Protein AF-A0AAW8JIW3-F1 (afdb_monomer)

Solvent-accessible surface area (backbone atoms only — not comparable to full-atom values): 16234 Å² total; per-residue (Å²): 136,80,79,55,70,70,58,55,56,49,51,54,53,50,51,56,50,50,55,53,50,52,53,51,31,52,52,32,46,52,53,18,50,53,25,45,52,50,27,53,50,31,55,56,46,60,74,47,36,58,64,53,29,28,32,78,70,63,35,50,85,58,58,85,71,71,76,80,44,78,70,63,93,61,93,52,63,89,64,52,69,78,80,43,62,57,57,49,51,50,48,52,51,50,50,50,52,46,42,51,54,49,16,53,55,48,12,54,52,51,48,56,56,46,48,72,39,70,75,42,46,70,63,52,73,44,72,67,53,46,50,54,50,28,53,52,39,24,52,51,43,38,50,52,55,48,50,54,51,45,59,66,47,46,61,54,53,49,54,53,44,62,35,51,49,55,91,87,45,68,70,70,6,51,50,41,50,49,54,69,74,42,94,66,55,71,63,60,48,24,55,49,49,2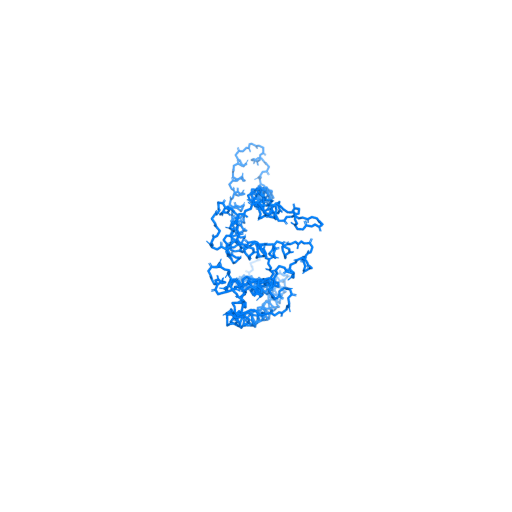3,42,39,24,43,56,36,89,74,57,34,56,79,68,16,47,62,29,48,48,52,47,51,51,39,61,76,72,37,93,62,49,78,70,50,44,69,56,36,48,56,50,21,22,52,29,35,68,68,68,73,43,61,84,41,71,60,24,46,69,39,49,65,56,52,51,51,20,52,50,46,29,54,50,48,52,54,51,37,54,49,51,26,54,52,23,47,54,52,18,52,52,31,44,54,53,26,51,54,46,51,57,50,50,54,56,52,64,74,73,107

Mean predicted aligned error: 13.0 Å

Structure (mmCIF, N/CA/C/O backbone):
data_AF-A0AAW8JIW3-F1
#
_entry.id   AF-A0AAW8JIW3-F1
#
loop_
_atom_site.group_PDB
_atom_site.id
_atom_site.type_symbol
_atom_site.label_atom_id
_atom_site.label_alt_id
_atom_site.label_comp_id
_atom_site.label_asym_id
_atom_site.label_entity_id
_atom_site.label_seq_id
_atom_site.pdbx_PDB_ins_code
_atom_site.Cartn_x
_atom_site.Cartn_y
_atom_site.Cartn_z
_atom_site.occupancy
_atom_site.B_iso_or_equiv
_atom_site.auth_seq_id
_atom_site.auth_comp_id
_atom_site.auth_asym_id
_atom_site.auth_atom_id
_atom_site.pdbx_PDB_model_num
ATOM 1 N N . MET A 1 1 ? -36.891 7.242 63.843 1.00 45.75 1 MET A N 1
ATOM 2 C CA . MET A 1 1 ? -36.404 5.855 63.691 1.00 45.75 1 MET A CA 1
ATOM 3 C C . MET A 1 1 ? -35.009 5.951 63.094 1.00 45.75 1 MET A C 1
ATOM 5 O O . MET A 1 1 ? -34.880 6.201 61.904 1.00 45.75 1 MET A O 1
ATOM 9 N N . SER A 1 2 ? -33.978 5.953 63.939 1.00 49.06 2 SER A N 1
ATOM 10 C CA . SER A 1 2 ? -32.581 6.007 63.504 1.00 49.06 2 SER A CA 1
ATOM 11 C C . SER A 1 2 ? -32.196 4.643 62.943 1.00 49.06 2 SER A C 1
ATOM 13 O O . SER A 1 2 ? -32.340 3.627 63.620 1.00 49.06 2 SER A O 1
ATOM 15 N N . ILE A 1 3 ? -31.748 4.617 61.690 1.00 55.53 3 ILE A N 1
ATOM 16 C CA . ILE A 1 3 ? -31.122 3.433 61.102 1.00 55.53 3 ILE A CA 1
ATOM 17 C C . ILE A 1 3 ? -29.889 3.124 61.971 1.00 55.53 3 ILE A C 1
ATOM 19 O O . ILE A 1 3 ? -29.086 4.036 62.192 1.00 55.53 3 ILE A O 1
ATOM 23 N N . PRO A 1 4 ? -29.745 1.906 62.521 1.00 63.88 4 PRO A N 1
ATOM 24 C CA . PRO A 1 4 ? -28.611 1.568 63.373 1.00 63.88 4 PRO A CA 1
ATOM 25 C C . PRO A 1 4 ? -27.296 1.787 62.609 1.00 63.88 4 PRO A C 1
ATOM 27 O O . PRO A 1 4 ? -27.192 1.419 61.439 1.00 63.88 4 PRO A O 1
ATOM 30 N N . GLU A 1 5 ? -26.283 2.377 63.256 1.00 65.50 5 GLU A N 1
ATOM 31 C CA . GLU A 1 5 ? -24.982 2.710 62.637 1.00 65.50 5 GLU A CA 1
ATOM 32 C C . GLU A 1 5 ? -24.339 1.524 61.896 1.00 65.50 5 GLU A C 1
ATOM 34 O O . GLU A 1 5 ? -23.662 1.705 60.883 1.00 65.50 5 GLU A O 1
ATOM 39 N N . SER A 1 6 ? -24.619 0.296 62.342 1.00 65.12 6 SER A N 1
ATOM 40 C CA . SER A 1 6 ? -24.176 -0.941 61.698 1.00 65.12 6 SER A CA 1
ATOM 41 C C . SER A 1 6 ? -24.746 -1.150 60.287 1.00 65.12 6 SER A C 1
ATOM 43 O O . SER A 1 6 ? -24.026 -1.636 59.415 1.00 65.12 6 SER A O 1
ATOM 45 N N . GLN A 1 7 ? -25.996 -0.752 60.020 1.00 65.75 7 GLN A N 1
ATOM 46 C CA . GLN A 1 7 ? -26.608 -0.833 58.685 1.00 65.75 7 GLN A CA 1
ATOM 47 C C . GLN A 1 7 ? -26.032 0.222 57.731 1.00 65.75 7 GLN A C 1
ATOM 49 O O . GLN A 1 7 ? -25.777 -0.082 56.565 1.00 65.75 7 GLN A O 1
ATOM 54 N N . ASN A 1 8 ? -25.732 1.427 58.227 1.00 67.81 8 ASN A N 1
ATOM 55 C CA . ASN A 1 8 ? -25.085 2.478 57.431 1.00 67.81 8 ASN A CA 1
ATOM 56 C C . ASN A 1 8 ? -23.649 2.102 57.032 1.00 67.81 8 ASN A C 1
ATOM 58 O O . ASN A 1 8 ? -23.262 2.289 55.878 1.00 67.81 8 ASN A O 1
ATOM 62 N N . ALA A 1 9 ? -22.875 1.508 57.947 1.00 71.31 9 ALA A N 1
ATOM 63 C CA . ALA A 1 9 ? -21.531 1.010 57.643 1.00 71.31 9 ALA A CA 1
ATOM 64 C C . ALA A 1 9 ? -21.553 -0.135 56.608 1.00 71.31 9 ALA A C 1
ATOM 66 O O . ALA A 1 9 ? -20.691 -0.205 55.727 1.00 71.31 9 ALA A O 1
ATOM 67 N N . GLN A 1 10 ? -22.562 -1.015 56.665 1.00 73.62 10 GLN A N 1
ATOM 68 C CA . GLN A 1 10 ? -22.752 -2.074 55.671 1.00 73.62 10 GLN A CA 1
ATOM 69 C C . GLN A 1 10 ? -23.098 -1.510 54.288 1.00 73.62 10 GLN A C 1
ATOM 71 O O . GLN A 1 10 ? -22.445 -1.894 53.315 1.00 73.62 10 GLN A O 1
ATOM 76 N N . LEU A 1 11 ? -24.038 -0.566 54.196 1.00 74.12 11 LEU A N 1
ATOM 77 C CA . LEU A 1 11 ? -24.402 0.112 52.945 1.00 74.12 11 LEU A CA 1
ATOM 78 C C . LEU A 1 11 ? -23.195 0.812 52.302 1.00 74.12 11 LEU A C 1
ATOM 80 O O . LEU A 1 11 ? -22.885 0.551 51.139 1.00 74.12 11 LEU A O 1
ATOM 84 N N . GLN A 1 12 ? -22.430 1.589 53.078 1.00 73.25 12 GLN A N 1
ATOM 85 C CA . GLN A 1 12 ? -21.210 2.247 52.591 1.00 73.25 12 GLN A CA 1
ATOM 86 C C . GLN A 1 12 ? -20.163 1.242 52.078 1.00 73.25 12 GLN A C 1
ATOM 88 O O . GLN A 1 12 ? -19.510 1.473 51.056 1.00 73.25 12 GLN A O 1
ATOM 93 N N . SER A 1 13 ? -20.020 0.086 52.738 1.00 78.88 13 SER A N 1
ATOM 94 C CA . SER A 1 13 ? -19.098 -0.970 52.294 1.00 78.88 13 SER A CA 1
ATOM 95 C C . SER A 1 13 ? -19.535 -1.635 50.978 1.00 78.88 13 SER A C 1
ATOM 97 O O . SER A 1 13 ? -18.690 -2.006 50.153 1.00 78.88 13 SER A O 1
ATOM 99 N N . VAL A 1 14 ? -20.847 -1.767 50.751 1.00 78.31 14 VAL A N 1
ATOM 100 C CA . VAL A 1 14 ? -21.420 -2.321 49.516 1.00 78.31 14 VAL A CA 1
ATOM 101 C C . VAL A 1 14 ? -21.245 -1.333 48.363 1.00 78.31 14 VAL A C 1
ATOM 103 O O . VAL A 1 14 ? -20.782 -1.734 47.292 1.00 78.31 14 VAL A O 1
ATOM 106 N N . GLU A 1 15 ? -21.503 -0.044 48.589 1.00 81.44 15 GLU A N 1
ATOM 107 C CA . GLU A 1 15 ? -21.285 1.016 47.599 1.00 81.44 15 GLU A CA 1
ATOM 108 C C . GLU A 1 15 ? -19.814 1.117 47.170 1.00 81.44 15 GLU A C 1
ATOM 110 O O . GLU A 1 15 ? -19.512 1.122 45.973 1.00 81.44 15 GLU A O 1
ATOM 115 N N . GLN A 1 16 ? -18.869 1.105 48.119 1.00 82.62 16 GLN A N 1
ATOM 116 C CA . GLN A 1 16 ? -17.434 1.132 47.802 1.00 82.62 16 GLN A CA 1
ATOM 117 C C . GLN A 1 16 ? -17.006 -0.076 46.952 1.00 82.62 16 GLN A C 1
ATOM 119 O O . GLN A 1 16 ? -16.269 0.063 45.966 1.00 82.62 16 GLN A O 1
ATOM 124 N N . ARG A 1 17 ? -17.505 -1.275 47.280 1.00 81.88 17 ARG A N 1
ATOM 125 C CA . ARG A 1 17 ? -17.254 -2.490 46.488 1.00 81.88 17 ARG A CA 1
ATOM 126 C C . ARG A 1 17 ? -17.863 -2.380 45.090 1.00 81.88 17 ARG A C 1
ATOM 128 O O . ARG A 1 17 ? -17.206 -2.767 44.121 1.00 81.88 17 ARG A O 1
ATOM 135 N N . LEU A 1 18 ? -19.055 -1.803 44.959 1.00 85.81 18 LEU A N 1
ATOM 136 C CA . LEU A 1 18 ? -19.735 -1.583 43.681 1.00 85.81 18 LEU A CA 1
ATOM 137 C C . LEU A 1 18 ? -18.970 -0.605 42.778 1.00 85.81 18 LEU A C 1
ATOM 139 O O . LEU A 1 18 ? -18.760 -0.895 41.597 1.00 85.81 18 LEU A O 1
ATOM 143 N N . VAL A 1 19 ? -18.462 0.499 43.332 1.00 86.44 19 VAL A N 1
ATOM 144 C CA . VAL A 1 19 ? -17.596 1.446 42.607 1.00 86.44 19 VAL A CA 1
ATOM 145 C C . VAL A 1 19 ? -16.328 0.749 42.103 1.00 86.44 19 VAL A C 1
ATOM 147 O O . VAL A 1 19 ? -15.952 0.900 40.935 1.00 86.44 19 VAL A O 1
ATOM 150 N N . SER A 1 20 ? -15.695 -0.081 42.939 1.00 85.88 20 SER A N 1
ATOM 151 C CA . SER A 1 20 ? -14.503 -0.841 42.540 1.00 85.88 20 SER A CA 1
ATOM 152 C C . SER A 1 20 ? -14.790 -1.841 41.405 1.00 85.88 20 SER A C 1
ATOM 154 O O . SER A 1 20 ? -13.991 -1.971 40.472 1.00 85.88 20 SER A O 1
ATOM 156 N N . LEU A 1 21 ? -15.957 -2.499 41.429 1.00 85.19 21 LEU A N 1
ATOM 157 C CA . LEU A 1 21 ? -16.395 -3.439 40.394 1.00 85.19 21 LEU A CA 1
ATOM 158 C C . LEU A 1 21 ? -16.669 -2.731 39.064 1.00 85.19 21 LEU A C 1
ATOM 160 O O . LEU A 1 21 ? -16.199 -3.200 38.026 1.00 85.19 21 LEU A O 1
ATOM 164 N N . LYS A 1 22 ? -17.346 -1.576 39.088 1.00 85.94 22 LYS A N 1
ATOM 165 C CA . LYS A 1 22 ? -17.554 -0.729 37.900 1.00 85.94 22 LYS A CA 1
ATOM 166 C C . LYS A 1 22 ? -16.232 -0.293 37.275 1.00 85.94 22 LYS A C 1
ATOM 168 O O . LYS A 1 22 ? -16.064 -0.386 36.060 1.00 85.94 22 LYS A O 1
ATOM 173 N N . LYS A 1 23 ? -15.262 0.129 38.095 1.00 88.38 23 LYS A N 1
ATOM 174 C CA . LYS A 1 23 ? -13.928 0.519 37.616 1.00 88.38 23 LYS A CA 1
ATOM 175 C C . LYS A 1 23 ? -13.225 -0.643 36.906 1.00 88.38 23 LYS A C 1
ATOM 177 O O . LYS A 1 23 ? -12.714 -0.462 35.803 1.00 88.38 23 LYS A O 1
ATOM 182 N N . ARG A 1 24 ? -13.244 -1.846 37.493 1.00 89.88 24 ARG A N 1
ATOM 183 C CA . ARG A 1 24 ? -12.658 -3.057 36.886 1.00 89.88 24 ARG A CA 1
ATOM 184 C C . ARG A 1 24 ? -13.345 -3.441 35.576 1.00 89.88 24 ARG A C 1
ATOM 186 O O . ARG A 1 24 ? -12.656 -3.710 34.599 1.00 89.88 24 ARG A O 1
ATOM 193 N N . GLN A 1 25 ? -14.678 -3.409 35.535 1.00 91.38 25 GLN A N 1
ATOM 194 C CA . GLN A 1 25 ? -15.447 -3.682 34.318 1.00 91.38 25 GLN A CA 1
ATOM 195 C C . GLN A 1 25 ? -15.092 -2.692 33.198 1.00 91.38 25 GLN A C 1
ATOM 197 O O . GLN A 1 25 ? -14.856 -3.113 32.067 1.00 91.38 25 GLN A O 1
ATOM 202 N N . LYS A 1 26 ? -14.956 -1.399 33.517 1.00 88.06 26 LYS A N 1
ATOM 203 C CA . LYS A 1 26 ? -14.536 -0.375 32.553 1.00 88.06 26 LYS A CA 1
ATOM 204 C C . LYS A 1 26 ? -13.118 -0.623 32.030 1.00 88.06 26 LYS A C 1
ATOM 206 O O . LYS A 1 26 ? -12.915 -0.547 30.824 1.00 88.06 26 LYS A O 1
ATOM 211 N N . HIS A 1 27 ? -12.152 -0.943 32.895 1.00 89.56 27 HIS A N 1
ATOM 212 C CA . HIS A 1 27 ? -10.787 -1.273 32.459 1.00 89.56 27 HIS A CA 1
ATOM 213 C C . HIS A 1 27 ? -10.748 -2.512 31.559 1.00 89.56 27 HIS A C 1
ATOM 215 O O . HIS A 1 27 ? -10.117 -2.473 30.508 1.00 89.56 27 HIS A O 1
ATOM 221 N N . LEU A 1 28 ? -11.465 -3.579 31.924 1.00 89.12 28 LEU A N 1
ATOM 222 C CA . LEU A 1 28 ? -11.581 -4.782 31.094 1.00 89.12 28 LEU A CA 1
ATOM 223 C C . LEU A 1 28 ? -12.186 -4.469 29.724 1.00 89.12 28 LEU A C 1
ATOM 225 O O . LEU A 1 28 ? -11.696 -4.967 28.718 1.00 89.12 28 LEU A O 1
ATOM 229 N N . MET A 1 29 ? -13.209 -3.610 29.679 1.00 89.44 29 MET A N 1
ATOM 230 C CA . MET A 1 29 ? -13.802 -3.168 28.419 1.00 89.44 29 MET A CA 1
ATOM 231 C C . MET A 1 29 ? -12.802 -2.378 27.568 1.00 89.44 29 MET A C 1
ATOM 233 O O . MET A 1 29 ? -12.715 -2.623 26.373 1.00 89.44 29 MET A O 1
ATOM 237 N N . TRP A 1 30 ? -12.010 -1.480 28.166 1.00 90.06 30 TRP A N 1
ATOM 238 C CA . TRP A 1 30 ? -10.945 -0.769 27.449 1.00 90.06 30 TRP A CA 1
ATOM 239 C C . TRP A 1 30 ? -9.917 -1.729 26.849 1.00 90.06 30 TRP A C 1
ATOM 241 O O . TRP A 1 30 ? -9.610 -1.614 25.668 1.00 90.06 30 TRP A O 1
ATOM 251 N N . PHE A 1 31 ? -9.435 -2.704 27.624 1.00 91.81 31 PHE A N 1
ATOM 252 C CA . PHE A 1 31 ? -8.491 -3.702 27.118 1.00 91.81 31 PHE A CA 1
ATOM 253 C C . PHE A 1 31 ? -9.102 -4.584 26.022 1.00 91.81 31 PHE A C 1
ATOM 255 O O . PHE A 1 31 ? -8.432 -4.859 25.029 1.00 91.81 31 PHE A O 1
ATOM 262 N N . ALA A 1 32 ? -10.375 -4.975 26.156 1.00 90.38 32 ALA A N 1
ATOM 263 C CA . ALA A 1 32 ? -11.086 -5.728 25.124 1.00 90.38 32 ALA A CA 1
ATOM 264 C C . ALA A 1 32 ? -11.170 -4.931 23.813 1.00 90.38 32 ALA A C 1
ATOM 266 O O . ALA A 1 32 ? -10.868 -5.468 22.750 1.00 90.38 32 ALA A O 1
ATOM 267 N N . THR A 1 33 ? -11.510 -3.640 23.891 1.00 89.00 33 THR A N 1
ATOM 268 C CA . THR A 1 33 ? -11.567 -2.758 22.720 1.00 89.00 33 THR A CA 1
ATOM 269 C C . THR A 1 33 ? -10.192 -2.574 22.082 1.00 89.00 33 THR A C 1
ATOM 271 O O . THR A 1 33 ? -10.083 -2.675 20.867 1.00 89.00 33 THR A O 1
ATOM 274 N N . THR A 1 34 ? -9.127 -2.367 22.864 1.00 90.31 34 THR A N 1
ATOM 275 C CA . THR A 1 34 ? -7.760 -2.257 22.323 1.00 90.31 34 THR A CA 1
ATOM 276 C C . THR A 1 34 ? -7.326 -3.540 21.615 1.00 90.31 34 THR A C 1
ATOM 278 O O . THR A 1 34 ? -6.766 -3.482 20.523 1.00 90.31 34 THR A O 1
ATOM 281 N N . SER A 1 35 ? -7.626 -4.701 22.202 1.00 89.81 35 SER A N 1
ATOM 282 C CA . SER A 1 35 ? -7.328 -6.007 21.604 1.00 89.81 35 SER A CA 1
ATOM 283 C C . SER A 1 35 ? -8.105 -6.225 20.301 1.00 89.81 35 SER A C 1
ATOM 285 O O . SER A 1 35 ? -7.558 -6.710 19.315 1.00 89.81 35 SER A O 1
ATOM 287 N N . LEU A 1 36 ? -9.369 -5.795 20.253 1.00 91.06 36 LEU A N 1
ATOM 288 C CA . LEU A 1 36 ? -10.172 -5.843 19.034 1.00 91.06 36 LEU A CA 1
ATOM 289 C C . LEU A 1 36 ? -9.619 -4.910 17.945 1.00 91.06 36 LEU A C 1
ATOM 291 O O . LEU A 1 36 ? -9.543 -5.304 16.783 1.00 91.06 36 LEU A O 1
ATOM 295 N N . SER A 1 37 ? -9.180 -3.704 18.313 1.00 89.38 37 SER A N 1
ATOM 296 C CA . SER A 1 37 ? -8.509 -2.784 17.390 1.00 89.38 37 SER A CA 1
ATOM 297 C C . SER A 1 37 ? -7.228 -3.386 16.811 1.00 89.38 37 SER A C 1
ATOM 299 O O . SER A 1 37 ? -6.984 -3.236 15.616 1.00 89.38 37 SER A O 1
ATOM 301 N N . LEU A 1 38 ? -6.440 -4.109 17.618 1.00 89.69 38 LEU A N 1
ATOM 302 C CA . LEU A 1 38 ? -5.264 -4.846 17.139 1.00 89.69 38 LEU A CA 1
ATOM 303 C C . LEU A 1 38 ? -5.649 -5.940 16.138 1.00 89.69 38 LEU A C 1
ATOM 305 O O . LEU A 1 38 ? -5.008 -6.045 15.099 1.00 89.69 38 LEU A O 1
ATOM 309 N N . CYS A 1 39 ? -6.730 -6.687 16.381 1.00 89.81 39 CYS A N 1
ATOM 310 C CA . CYS A 1 39 ? -7.262 -7.655 15.414 1.00 89.81 39 CYS A CA 1
ATOM 311 C C . CYS A 1 39 ? -7.593 -7.014 14.060 1.00 89.81 39 CYS A C 1
ATOM 313 O O . CYS A 1 39 ? -7.193 -7.529 13.016 1.00 89.81 39 CYS A O 1
ATOM 315 N N . ILE A 1 40 ? -8.326 -5.897 14.077 1.00 88.50 40 ILE A N 1
ATOM 316 C CA . ILE A 1 40 ? -8.721 -5.179 12.857 1.00 88.50 40 ILE A CA 1
ATOM 317 C C . ILE A 1 40 ? -7.478 -4.673 12.126 1.00 88.50 40 ILE A C 1
ATOM 319 O O . ILE A 1 40 ? -7.374 -4.823 10.909 1.00 88.50 40 ILE A O 1
ATOM 323 N N . LEU A 1 41 ? -6.516 -4.126 12.872 1.00 89.75 41 LEU A N 1
ATOM 324 C CA . LEU A 1 41 ? -5.254 -3.662 12.317 1.00 89.75 41 LEU A CA 1
ATOM 325 C C . LEU A 1 41 ? -4.470 -4.808 11.666 1.00 89.75 41 LEU A C 1
ATOM 327 O O . L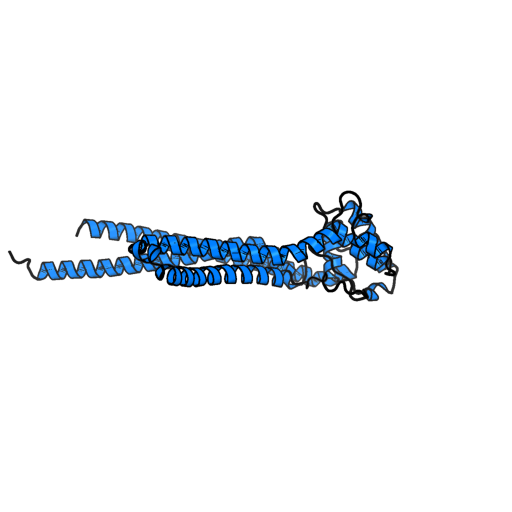EU A 1 41 ? -3.974 -4.638 10.561 1.00 89.75 41 LEU A O 1
ATOM 331 N N . SER A 1 42 ? -4.405 -5.984 12.295 1.00 88.50 42 SER A N 1
ATOM 332 C CA . SER A 1 42 ? -3.744 -7.159 11.716 1.00 88.50 42 SER A CA 1
ATOM 333 C C . SER A 1 42 ? -4.389 -7.601 10.403 1.00 88.50 42 SER A C 1
ATOM 335 O O . SER A 1 42 ? -3.662 -7.865 9.451 1.00 88.50 42 SER A O 1
ATOM 337 N N . ILE A 1 43 ? -5.725 -7.635 10.315 1.00 88.75 43 ILE A N 1
ATOM 338 C CA . ILE A 1 43 ? -6.430 -7.958 9.061 1.00 88.75 43 ILE A CA 1
ATOM 339 C C . ILE A 1 43 ? -6.114 -6.922 7.979 1.00 88.75 43 ILE A C 1
ATOM 341 O O . ILE A 1 43 ? -5.820 -7.285 6.842 1.00 88.75 43 ILE A O 1
ATOM 345 N N . PHE A 1 44 ? -6.157 -5.636 8.329 1.00 86.19 44 PHE A N 1
ATOM 346 C CA . PHE A 1 44 ? -5.841 -4.567 7.389 1.00 86.19 44 PHE A CA 1
ATOM 347 C C . PHE A 1 44 ? -4.405 -4.694 6.862 1.00 86.19 44 PHE A C 1
ATOM 349 O O . PHE A 1 44 ? -4.183 -4.618 5.658 1.00 86.19 44 PHE A O 1
ATOM 356 N N . THR A 1 45 ? -3.434 -4.965 7.736 1.00 86.44 45 THR A N 1
ATOM 357 C CA . THR A 1 45 ? -2.036 -5.167 7.335 1.00 86.44 45 THR A CA 1
ATOM 358 C C . THR A 1 45 ? -1.847 -6.432 6.494 1.00 86.44 45 THR A C 1
ATOM 360 O O . THR A 1 45 ? -1.075 -6.396 5.542 1.00 86.44 45 THR A O 1
ATOM 363 N N . LEU A 1 46 ? -2.571 -7.523 6.782 1.00 87.56 46 LEU A N 1
ATOM 364 C CA . LEU A 1 46 ? -2.541 -8.748 5.968 1.00 87.56 46 LEU A CA 1
ATOM 365 C C . LEU A 1 46 ? -2.937 -8.477 4.510 1.00 87.56 46 LEU A C 1
ATOM 367 O O . LEU A 1 46 ? -2.358 -9.075 3.610 1.00 87.56 46 LEU A O 1
ATOM 371 N N . TYR A 1 47 ? -3.874 -7.557 4.261 1.00 84.19 47 TYR A N 1
ATOM 372 C CA . TYR A 1 47 ? -4.270 -7.189 2.898 1.00 84.19 47 TYR A CA 1
ATOM 373 C C . TYR A 1 47 ? -3.126 -6.532 2.108 1.00 84.19 47 TYR A C 1
ATOM 375 O O . TYR A 1 47 ? -2.938 -6.823 0.932 1.00 84.19 47 TYR A O 1
ATOM 383 N N . PHE A 1 48 ? -2.330 -5.679 2.757 1.00 81.06 48 PHE A N 1
ATOM 384 C CA . PHE A 1 48 ? -1.206 -4.976 2.126 1.00 81.06 48 PHE A CA 1
ATOM 385 C C . PHE A 1 48 ? 0.136 -5.707 2.277 1.00 81.06 48 PHE A C 1
ATOM 387 O O . PHE A 1 48 ? 1.170 -5.174 1.878 1.00 81.06 48 PHE A O 1
ATOM 394 N N . GLN A 1 49 ? 0.155 -6.913 2.854 1.00 82.75 49 GLN A N 1
ATOM 395 C CA . GLN A 1 49 ? 1.397 -7.559 3.285 1.00 82.75 49 GLN A CA 1
ATOM 396 C C . GLN A 1 49 ? 2.382 -7.807 2.139 1.00 82.75 49 GLN A C 1
ATOM 398 O O . GLN A 1 49 ? 3.583 -7.598 2.292 1.00 82.75 49 GLN A O 1
ATOM 403 N N . HIS A 1 50 ? 1.853 -8.227 0.993 1.00 79.75 50 HIS A N 1
ATOM 404 C CA . HIS A 1 50 ? 2.631 -8.598 -0.177 1.00 79.75 50 HIS A CA 1
ATOM 405 C C . HIS A 1 50 ? 3.326 -7.366 -0.761 1.00 79.75 50 HIS A C 1
ATOM 407 O O . HIS A 1 50 ? 4.544 -7.313 -0.900 1.00 79.75 50 HIS A O 1
ATOM 413 N N . ASP A 1 51 ? 2.533 -6.319 -0.964 1.00 74.81 51 ASP A N 1
ATOM 414 C CA . ASP A 1 51 ? 2.952 -4.993 -1.400 1.00 74.81 51 ASP A CA 1
ATOM 415 C C . ASP A 1 51 ? 4.014 -4.363 -0.468 1.00 74.81 51 ASP A C 1
ATOM 417 O O . ASP A 1 51 ? 4.934 -3.693 -0.935 1.00 74.81 51 ASP A O 1
ATOM 421 N N . ILE A 1 52 ? 3.916 -4.586 0.848 1.00 78.56 52 ILE A N 1
ATOM 422 C CA . ILE A 1 52 ? 4.914 -4.125 1.827 1.00 78.56 52 ILE A CA 1
ATOM 423 C C . ILE A 1 52 ? 6.212 -4.932 1.702 1.00 78.56 52 ILE A C 1
ATOM 425 O O . ILE A 1 52 ? 7.287 -4.343 1.640 1.00 78.56 52 ILE A O 1
ATOM 429 N N . ALA A 1 53 ? 6.128 -6.264 1.661 1.00 81.81 53 ALA A N 1
ATOM 430 C CA . ALA A 1 53 ? 7.300 -7.137 1.624 1.00 81.81 53 ALA A CA 1
ATOM 431 C C . ALA A 1 53 ? 8.115 -6.966 0.334 1.00 81.81 53 ALA A C 1
ATOM 433 O O . ALA A 1 53 ? 9.337 -6.843 0.391 1.00 81.81 53 ALA A O 1
ATOM 434 N N . PHE A 1 54 ? 7.439 -6.890 -0.814 1.00 78.31 54 PHE A N 1
ATOM 435 C CA . PHE A 1 54 ? 8.071 -6.664 -2.115 1.00 78.31 54 PHE A CA 1
ATOM 436 C C . PHE A 1 54 ? 8.555 -5.216 -2.266 1.00 78.31 54 PHE A C 1
ATOM 438 O O . PHE A 1 54 ? 9.672 -4.983 -2.733 1.00 78.31 54 PHE A O 1
ATOM 445 N N . GLY A 1 55 ? 7.788 -4.243 -1.762 1.00 72.81 55 GLY A N 1
ATOM 446 C CA . GLY A 1 55 ? 8.166 -2.832 -1.799 1.00 72.81 55 GLY A CA 1
ATOM 447 C C . GLY A 1 55 ? 9.461 -2.502 -1.047 1.00 72.81 55 GLY A C 1
ATOM 448 O O . GLY A 1 55 ? 10.141 -1.552 -1.425 1.00 72.81 55 GLY A O 1
ATOM 449 N N . LEU A 1 56 ? 9.845 -3.280 -0.023 1.00 75.81 56 LEU A N 1
ATOM 450 C CA . LEU A 1 56 ? 11.105 -3.082 0.718 1.00 75.81 56 LEU A CA 1
ATOM 451 C C . LEU A 1 56 ? 12.345 -3.293 -0.156 1.00 75.81 56 LEU A C 1
ATOM 453 O O . LEU A 1 56 ? 13.399 -2.732 0.130 1.00 75.81 56 LEU A O 1
ATOM 457 N N . PHE A 1 57 ? 12.204 -4.079 -1.220 1.00 74.50 57 PHE A N 1
ATOM 458 C CA . PHE A 1 5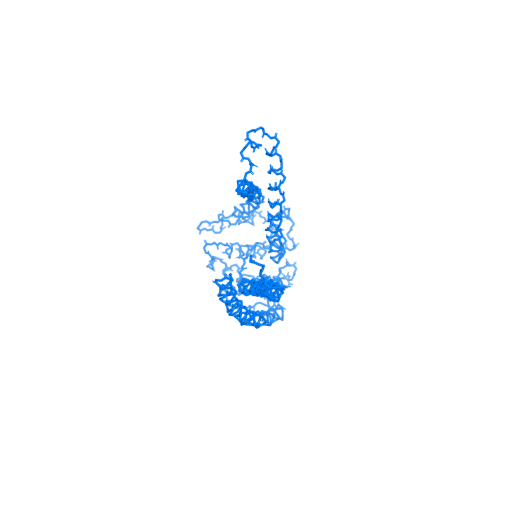7 ? 13.258 -4.367 -2.187 1.00 74.50 57 PHE A CA 1
ATOM 459 C C . PHE A 1 57 ? 13.031 -3.642 -3.519 1.00 74.50 57 PHE A C 1
ATOM 461 O O . PHE A 1 57 ? 13.676 -3.962 -4.508 1.00 74.50 57 PHE A O 1
ATOM 468 N N . GLY A 1 58 ? 12.094 -2.686 -3.573 1.00 69.00 58 GLY A N 1
ATOM 469 C CA . GLY A 1 58 ? 11.735 -1.990 -4.812 1.00 69.00 58 GLY A CA 1
ATOM 470 C C . GLY A 1 58 ? 11.005 -2.867 -5.835 1.00 69.00 58 GLY A C 1
ATOM 471 O O . GLY A 1 58 ? 10.848 -2.456 -6.984 1.00 69.00 58 GLY A O 1
ATOM 472 N N . LEU A 1 59 ? 10.545 -4.056 -5.430 1.00 74.88 59 LEU A N 1
ATOM 473 C CA . LEU A 1 59 ? 9.818 -4.985 -6.285 1.00 74.88 59 LEU A CA 1
ATOM 474 C C . LEU A 1 59 ? 8.329 -4.659 -6.280 1.00 74.88 59 LEU A C 1
ATOM 476 O O . LEU A 1 59 ? 7.744 -4.316 -5.250 1.00 74.88 59 LEU A O 1
ATOM 480 N N . THR A 1 60 ? 7.695 -4.821 -7.435 1.00 69.56 60 THR A N 1
ATOM 481 C CA . THR A 1 60 ? 6.242 -4.733 -7.570 1.00 69.56 60 THR A CA 1
ATOM 482 C C . THR A 1 60 ? 5.724 -5.898 -8.396 1.00 69.56 60 THR A C 1
ATOM 484 O O . THR A 1 60 ? 6.400 -6.394 -9.295 1.00 69.56 60 THR A O 1
ATOM 487 N N . SER A 1 61 ? 4.507 -6.338 -8.101 1.00 60.75 61 SER A N 1
ATOM 488 C CA . SER A 1 61 ? 3.883 -7.475 -8.799 1.00 60.75 61 SER A CA 1
ATOM 489 C C . SER A 1 61 ? 3.226 -7.077 -10.115 1.00 60.75 61 SER A C 1
ATOM 491 O O . SER A 1 61 ? 2.972 -7.921 -10.965 1.00 60.75 61 SER A O 1
ATOM 493 N N . GLU A 1 62 ? 2.999 -5.778 -10.295 1.00 59.66 62 GLU A N 1
ATOM 494 C CA . GLU A 1 62 ? 2.487 -5.177 -11.520 1.00 59.66 62 GLU A CA 1
ATOM 495 C C . GLU A 1 62 ? 3.294 -3.918 -11.836 1.00 59.66 62 GLU A C 1
ATOM 497 O O . GLU A 1 62 ? 3.775 -3.223 -10.926 1.00 59.66 62 GLU A O 1
ATOM 502 N N . THR A 1 63 ? 3.425 -3.602 -13.123 1.00 59.69 63 THR A N 1
ATOM 503 C CA . THR A 1 63 ? 3.934 -2.301 -13.563 1.00 59.69 63 THR A CA 1
ATOM 504 C C . THR A 1 63 ? 2.904 -1.232 -13.196 1.00 59.69 63 THR A C 1
ATOM 506 O O . THR A 1 63 ? 1.863 -1.112 -13.833 1.00 59.69 63 THR A O 1
ATOM 509 N N . LYS A 1 64 ? 3.170 -0.474 -12.125 1.00 60.59 64 LYS A N 1
ATOM 510 C CA . LYS A 1 64 ? 2.264 0.575 -11.612 1.00 60.59 64 LYS A CA 1
ATOM 511 C C . LYS A 1 64 ? 2.636 1.980 -12.102 1.00 60.59 64 LYS A C 1
ATOM 513 O O . LYS A 1 64 ? 1.802 2.881 -12.023 1.00 60.59 64 LYS A O 1
ATOM 518 N N . GLN A 1 65 ? 3.874 2.182 -12.568 1.00 64.31 65 GLN A N 1
ATOM 519 C CA . GLN A 1 65 ? 4.401 3.469 -13.042 1.00 64.31 65 GLN A CA 1
ATOM 520 C C . GLN A 1 65 ? 5.395 3.283 -14.201 1.00 64.31 65 GLN A C 1
ATOM 522 O O . GLN A 1 65 ? 5.921 2.190 -14.397 1.00 64.31 65 GLN A O 1
ATOM 527 N N . LEU A 1 66 ? 5.638 4.357 -14.960 1.00 63.22 66 LEU A N 1
ATOM 528 C CA . LEU A 1 66 ? 6.678 4.425 -15.990 1.00 63.22 66 LEU A CA 1
ATOM 529 C C . LEU A 1 66 ? 8.025 4.740 -15.345 1.00 63.22 66 LEU A C 1
ATOM 531 O O . LEU A 1 66 ? 8.192 5.781 -14.713 1.00 63.22 66 LEU A O 1
ATOM 535 N N . TYR A 1 67 ? 8.999 3.871 -15.565 1.00 69.19 67 TYR A N 1
ATOM 536 C CA . TYR A 1 67 ? 10.379 4.083 -15.169 1.00 69.19 67 TYR A CA 1
ATOM 537 C C . TYR A 1 67 ? 11.179 4.534 -16.381 1.00 69.19 67 TYR A C 1
ATOM 539 O O . TYR A 1 67 ? 11.295 3.812 -17.374 1.00 69.19 67 TYR A O 1
ATOM 547 N N . PHE A 1 68 ? 11.751 5.729 -16.281 1.00 68.38 68 PHE A N 1
ATOM 548 C CA . PHE A 1 68 ? 12.656 6.268 -17.287 1.00 68.38 68 PHE A CA 1
ATOM 549 C C . PHE A 1 68 ? 14.088 5.767 -17.024 1.00 68.38 68 PHE A C 1
ATOM 551 O O . PHE A 1 68 ? 14.542 5.825 -15.876 1.00 68.38 68 PHE A O 1
ATOM 558 N N . PRO A 1 69 ? 14.803 5.243 -18.038 1.00 59.66 69 PRO A N 1
ATOM 559 C CA . PRO A 1 69 ? 16.201 4.840 -17.889 1.00 59.66 69 PRO A CA 1
ATOM 560 C C . PRO A 1 69 ? 17.110 6.038 -17.593 1.00 59.66 69 PRO A C 1
ATOM 562 O O . PRO A 1 69 ? 16.871 7.140 -18.084 1.00 59.66 69 PRO A O 1
ATOM 565 N N . ALA A 1 70 ? 18.189 5.811 -16.839 1.00 55.84 70 ALA A N 1
ATOM 566 C CA . ALA A 1 70 ? 19.088 6.871 -16.367 1.00 55.84 70 ALA A CA 1
ATOM 567 C C . ALA A 1 70 ? 19.824 7.636 -17.489 1.00 55.84 70 ALA A C 1
ATOM 569 O O . ALA A 1 70 ? 20.323 8.731 -17.250 1.00 55.84 70 ALA A O 1
ATOM 570 N N . MET A 1 71 ? 19.894 7.073 -18.701 1.00 52.00 71 MET A N 1
ATOM 571 C CA . MET A 1 71 ? 20.570 7.677 -19.858 1.00 52.00 71 MET A CA 1
ATOM 572 C C . MET A 1 71 ? 19.704 8.663 -20.658 1.00 52.00 71 MET A C 1
ATOM 574 O O . MET A 1 71 ? 20.201 9.274 -21.603 1.00 52.00 71 MET A O 1
ATOM 578 N N . MET A 1 72 ? 18.420 8.818 -20.319 1.00 55.47 72 MET A N 1
ATOM 579 C CA . MET A 1 72 ? 17.521 9.706 -21.054 1.00 55.47 72 MET A CA 1
ATOM 580 C C . MET A 1 72 ? 17.855 11.175 -20.752 1.00 55.47 72 MET A C 1
ATOM 582 O O . MET A 1 72 ? 17.688 11.646 -19.628 1.00 55.47 72 MET A O 1
ATOM 586 N N . ASN A 1 73 ? 18.303 11.919 -21.764 1.00 48.47 73 ASN A N 1
ATOM 587 C CA . ASN A 1 73 ? 18.586 13.353 -21.658 1.00 48.47 73 ASN A CA 1
ATOM 588 C C . ASN A 1 73 ? 17.297 14.160 -21.841 1.00 48.47 73 ASN A C 1
ATOM 590 O O . ASN A 1 73 ? 17.120 14.791 -22.879 1.00 48.47 73 ASN A O 1
ATOM 594 N N . LEU A 1 74 ? 16.374 14.130 -20.874 1.00 51.81 74 LEU A N 1
ATOM 595 C CA . LEU A 1 74 ? 15.147 14.925 -20.961 1.00 51.81 74 LEU A CA 1
ATOM 596 C C . LEU A 1 74 ? 14.569 15.350 -19.617 1.00 51.81 74 LEU A C 1
ATOM 598 O O . LEU A 1 74 ? 14.511 14.584 -18.660 1.00 51.81 74 LEU A O 1
ATOM 602 N N . ASP A 1 75 ? 14.040 16.574 -19.616 1.00 48.81 75 ASP A N 1
ATOM 603 C CA . ASP A 1 75 ? 13.328 17.260 -18.532 1.00 48.81 75 ASP A CA 1
ATOM 604 C C . ASP A 1 75 ? 11.930 16.651 -18.260 1.00 48.81 75 ASP A C 1
ATOM 606 O O . ASP A 1 75 ? 10.940 17.333 -18.012 1.00 48.81 75 ASP A O 1
ATOM 610 N N . LEU A 1 76 ? 11.826 15.320 -18.340 1.00 54.22 76 LEU A N 1
ATOM 611 C CA . LEU A 1 76 ? 10.673 14.528 -17.905 1.00 54.22 76 LEU A CA 1
ATOM 612 C C . LEU A 1 76 ? 10.809 14.123 -16.430 1.00 54.22 76 LEU A C 1
ATOM 614 O O . LEU A 1 76 ? 10.056 13.283 -15.947 1.00 54.22 76 LEU A O 1
ATOM 618 N N . SER A 1 77 ? 11.721 14.762 -15.691 1.00 49.31 77 SER A N 1
ATOM 619 C CA . SER A 1 77 ? 11.885 14.627 -14.238 1.00 49.31 77 SER A CA 1
ATOM 620 C C . SER A 1 77 ? 10.601 14.971 -13.460 1.00 49.31 77 SER A C 1
ATOM 622 O O . SER A 1 77 ? 10.351 14.449 -12.376 1.00 49.31 77 SER A O 1
ATOM 624 N N . TYR A 1 78 ? 9.713 15.782 -14.051 1.00 50.06 78 TYR A N 1
ATOM 625 C CA . TYR A 1 78 ? 8.356 16.012 -13.541 1.00 50.06 78 TYR A CA 1
ATOM 626 C C . TYR A 1 78 ? 7.500 14.729 -13.518 1.00 50.06 78 TYR A C 1
ATOM 628 O O . TYR A 1 78 ? 6.630 14.567 -12.654 1.00 50.06 78 TYR A O 1
ATOM 636 N N . PHE A 1 79 ? 7.773 13.813 -14.453 1.00 52.75 79 PHE A N 1
ATOM 637 C CA . PHE A 1 79 ? 7.126 12.513 -14.622 1.00 52.75 79 PHE A CA 1
ATOM 638 C C . PHE A 1 79 ? 7.954 11.337 -14.067 1.00 52.75 79 PHE A C 1
ATOM 640 O O . PHE A 1 79 ? 7.502 10.196 -14.092 1.00 52.75 79 PHE A O 1
ATOM 647 N N . SER A 1 80 ? 9.160 11.563 -13.541 1.00 49.91 80 SER A N 1
ATOM 648 C CA . SER A 1 80 ? 9.856 10.537 -12.763 1.00 49.91 80 SER A CA 1
ATOM 649 C C . SER A 1 80 ? 9.304 10.564 -11.341 1.00 49.91 80 SER A C 1
ATOM 651 O O . SER A 1 80 ? 9.821 11.254 -10.462 1.00 49.91 80 SER A O 1
ATOM 653 N N . SER A 1 81 ? 8.193 9.869 -11.109 1.00 5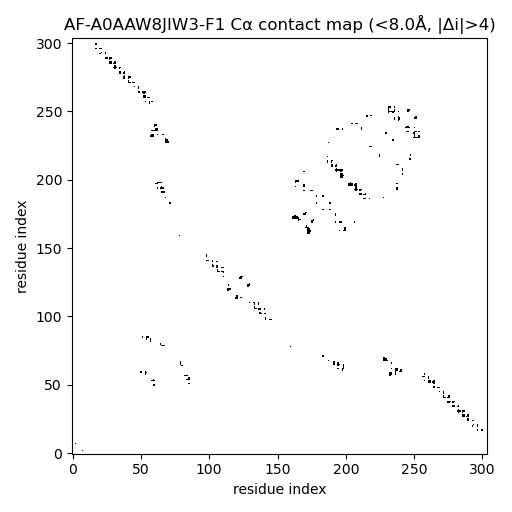0.09 81 SER A N 1
ATOM 654 C CA . SER A 1 81 ? 7.709 9.646 -9.753 1.00 50.09 81 SER A CA 1
ATOM 655 C C . SER A 1 81 ? 8.722 8.785 -9.009 1.00 50.09 81 SER A C 1
ATOM 657 O O . SER A 1 81 ? 8.941 7.633 -9.377 1.00 50.09 81 SER A O 1
ATOM 659 N N . ASP A 1 82 ? 9.339 9.358 -7.972 1.00 48.16 82 ASP A N 1
ATOM 660 C CA . ASP A 1 82 ? 10.190 8.628 -7.038 1.00 48.16 82 ASP A CA 1
ATOM 661 C C . ASP A 1 82 ? 9.540 7.297 -6.655 1.00 48.16 82 ASP A C 1
ATOM 663 O O . ASP A 1 82 ? 8.404 7.235 -6.173 1.00 48.16 82 ASP A O 1
ATOM 667 N N . SER A 1 83 ? 10.329 6.260 -6.913 1.00 48.66 83 SER A N 1
ATOM 668 C CA . SER A 1 83 ? 10.090 4.815 -6.929 1.00 48.66 83 SER A CA 1
ATOM 669 C C . SER A 1 83 ? 9.497 4.208 -5.658 1.00 48.66 83 SER A C 1
ATOM 671 O O . SER A 1 83 ? 9.309 2.993 -5.573 1.00 48.66 83 SER A O 1
ATOM 673 N N . ASP A 1 84 ? 9.217 5.009 -4.645 1.00 59.91 84 ASP A N 1
ATOM 674 C CA . ASP A 1 84 ? 9.013 4.487 -3.314 1.00 59.91 84 ASP A CA 1
ATOM 675 C C . ASP A 1 84 ? 7.519 4.323 -3.084 1.00 59.91 84 ASP A C 1
ATOM 677 O O . ASP A 1 84 ? 6.856 5.149 -2.459 1.00 59.91 84 ASP A O 1
ATOM 681 N N . TYR A 1 85 ? 6.964 3.228 -3.602 1.00 59.38 85 TYR A N 1
ATOM 682 C CA . TYR A 1 85 ? 5.591 2.813 -3.312 1.00 59.38 85 TYR A CA 1
ATOM 683 C C . TYR A 1 85 ? 5.320 2.795 -1.799 1.00 59.38 85 TYR A C 1
ATOM 685 O O . TYR A 1 85 ? 4.294 3.298 -1.344 1.00 59.38 85 TYR A O 1
ATOM 693 N N . ILE A 1 86 ? 6.289 2.332 -1.002 1.00 60.44 86 ILE A N 1
ATOM 694 C CA . ILE A 1 86 ? 6.256 2.414 0.463 1.00 60.44 86 ILE A CA 1
ATOM 695 C C . ILE A 1 86 ? 6.149 3.867 0.939 1.00 60.44 86 ILE A C 1
ATOM 697 O O . ILE A 1 86 ? 5.335 4.179 1.805 1.00 60.44 86 ILE A O 1
ATOM 701 N N . PHE A 1 87 ? 6.914 4.787 0.356 1.00 64.19 87 PHE A N 1
ATOM 702 C CA . PHE A 1 87 ? 6.822 6.207 0.687 1.00 64.19 87 PHE A CA 1
ATOM 703 C C . PHE A 1 87 ? 5.504 6.829 0.212 1.00 64.19 87 PHE A C 1
ATOM 705 O O . PHE A 1 87 ? 4.982 7.722 0.868 1.00 64.19 87 PHE A O 1
ATOM 712 N N . SER A 1 88 ? 4.917 6.342 -0.883 1.00 66.44 88 SER A N 1
ATOM 713 C CA . SER A 1 88 ? 3.569 6.706 -1.329 1.00 66.44 88 SER A CA 1
ATOM 714 C C . SER A 1 88 ? 2.500 6.218 -0.345 1.00 66.44 88 SER A C 1
ATOM 716 O O . SER A 1 88 ? 1.613 6.989 0.022 1.00 66.44 88 SER A O 1
ATOM 718 N N . LEU A 1 89 ? 2.623 4.991 0.175 1.00 66.25 89 LEU A N 1
ATOM 719 C CA . LEU A 1 89 ? 1.779 4.471 1.255 1.00 66.25 89 LEU A CA 1
ATOM 720 C C . LEU A 1 89 ? 1.955 5.286 2.543 1.00 66.25 89 LEU A C 1
ATOM 722 O O . LEU A 1 89 ? 0.963 5.672 3.161 1.00 66.25 89 LEU A O 1
ATOM 726 N N . PHE A 1 90 ? 3.191 5.629 2.919 1.00 72.81 90 PHE A N 1
ATOM 727 C CA . PHE A 1 90 ? 3.461 6.501 4.064 1.00 72.81 90 PHE A CA 1
ATOM 728 C C . PHE A 1 90 ? 2.944 7.924 3.852 1.00 72.81 90 PHE A C 1
ATOM 730 O O . PHE A 1 90 ? 2.440 8.542 4.786 1.00 72.81 90 PHE A O 1
ATOM 737 N N . LYS A 1 91 ? 3.003 8.453 2.630 1.00 73.38 91 LYS A N 1
ATOM 738 C CA . LYS A 1 91 ? 2.390 9.736 2.272 1.00 73.38 91 LYS A CA 1
ATOM 739 C C . LYS A 1 91 ? 0.878 9.658 2.390 1.00 73.38 91 LYS A C 1
ATOM 741 O O . LYS A 1 91 ? 0.286 10.571 2.951 1.00 73.38 91 LYS A O 1
ATOM 746 N N . TRP A 1 92 ? 0.257 8.584 1.903 1.00 74.75 92 TRP A N 1
ATOM 747 C CA . TRP A 1 92 ? -1.182 8.365 2.019 1.00 74.75 92 TRP A CA 1
ATOM 748 C C . TRP A 1 92 ? -1.612 8.267 3.486 1.00 74.75 92 TRP A C 1
ATOM 750 O O . TRP A 1 92 ? -2.531 8.979 3.896 1.00 74.75 92 TRP A O 1
ATOM 760 N N . ILE A 1 93 ? -0.908 7.470 4.298 1.00 76.44 93 ILE A N 1
ATOM 761 C CA . ILE A 1 93 ? -1.227 7.311 5.721 1.00 76.44 93 ILE A CA 1
ATOM 762 C C . ILE A 1 93 ? -0.912 8.578 6.515 1.00 76.44 93 ILE A C 1
ATOM 764 O O . ILE A 1 93 ? -1.696 8.975 7.370 1.00 76.44 93 ILE A O 1
ATOM 768 N N . GLY A 1 94 ? 0.176 9.270 6.179 1.00 81.81 94 GLY A N 1
ATOM 769 C CA . GLY A 1 94 ? 0.539 10.564 6.742 1.00 81.81 94 GLY A CA 1
ATOM 770 C C . GLY A 1 94 ? -0.526 11.616 6.447 1.00 81.81 94 GLY A C 1
ATOM 771 O O . GLY A 1 94 ? -0.942 12.334 7.352 1.00 81.81 94 GLY A O 1
ATOM 772 N N . TRP A 1 95 ? -1.054 11.647 5.220 1.00 83.31 95 TRP A N 1
ATOM 773 C CA . TRP A 1 95 ? -2.183 12.506 4.855 1.00 83.31 95 TRP A CA 1
ATOM 774 C C . TRP A 1 95 ? -3.464 12.137 5.609 1.00 83.31 95 TRP A C 1
ATOM 776 O O . TRP A 1 95 ? -4.213 13.025 6.008 1.00 83.31 95 TRP A O 1
ATOM 786 N N . LEU A 1 96 ? -3.727 10.849 5.833 1.00 84.00 96 LEU A N 1
ATOM 787 C CA . LEU A 1 96 ? -4.896 10.384 6.584 1.00 84.00 96 LEU A CA 1
ATOM 788 C C . LEU A 1 96 ? -4.802 10.791 8.063 1.00 84.00 96 LEU A C 1
ATOM 790 O O . LEU A 1 96 ? -5.753 11.351 8.610 1.00 84.00 96 LEU A O 1
ATOM 794 N N . ILE A 1 97 ? -3.635 10.595 8.681 1.00 83.19 97 ILE A N 1
ATOM 795 C CA . ILE A 1 97 ? -3.328 11.047 10.044 1.00 83.19 97 ILE A CA 1
ATOM 796 C C . ILE A 1 97 ? -3.488 12.567 10.132 1.00 83.19 97 ILE A C 1
ATOM 798 O O . ILE A 1 97 ? -4.203 13.062 11.005 1.00 83.19 97 ILE A O 1
ATOM 802 N N . LEU A 1 98 ? -2.891 13.312 9.197 1.00 87.38 98 LEU A N 1
ATOM 803 C CA . LEU A 1 98 ? -2.979 14.769 9.159 1.00 87.38 98 LEU A CA 1
ATOM 804 C C . LEU A 1 98 ? -4.427 15.248 9.009 1.00 87.38 98 LEU A C 1
ATOM 806 O O . LEU A 1 98 ? -4.834 16.157 9.724 1.00 87.38 98 LEU A O 1
ATOM 810 N N . LYS A 1 99 ? -5.235 14.617 8.147 1.00 86.94 99 LYS A N 1
ATOM 811 C CA . LYS A 1 99 ? -6.670 14.916 8.022 1.00 86.94 99 LYS A CA 1
ATOM 812 C C . LYS A 1 99 ? -7.419 14.666 9.312 1.00 86.94 99 LYS A C 1
ATOM 814 O O . LYS A 1 99 ? -8.253 15.486 9.687 1.00 86.94 99 LYS A O 1
ATOM 819 N N . PHE A 1 100 ? -7.140 13.553 9.980 1.00 87.50 100 PHE A N 1
ATOM 820 C CA . PHE A 1 100 ? -7.822 13.183 11.210 1.00 87.50 100 PHE A CA 1
ATOM 821 C C . PHE A 1 100 ? -7.526 14.166 12.328 1.00 87.50 100 PHE A C 1
ATOM 823 O O . PHE A 1 100 ? -8.451 14.798 12.836 1.00 87.50 100 PHE A O 1
ATOM 830 N N . PHE A 1 101 ? -6.252 14.379 12.650 1.00 87.44 101 PHE A N 1
ATOM 831 C CA . PHE A 1 101 ? -5.873 15.326 13.695 1.00 87.44 101 PHE A CA 1
ATOM 832 C C . PHE A 1 101 ? -6.184 16.770 13.293 1.00 87.44 101 PHE A C 1
ATOM 834 O O . PHE A 1 101 ? -6.764 17.513 14.082 1.00 87.44 101 PHE A O 1
ATOM 841 N N . GLY A 1 102 ? -5.890 17.155 12.052 1.00 88.31 102 GLY A N 1
ATOM 842 C CA . GLY A 1 102 ? -6.175 18.486 11.522 1.00 88.31 102 GLY A CA 1
ATOM 843 C C . GLY A 1 102 ? -7.661 18.828 11.589 1.00 88.31 102 GLY A C 1
ATOM 844 O O . GLY A 1 102 ? -8.017 19.869 12.132 1.00 88.31 102 GLY A O 1
ATOM 845 N N . SER A 1 103 ? -8.545 17.934 11.130 1.00 89.31 103 SER A N 1
ATOM 846 C CA . SER A 1 103 ? -9.998 18.156 11.192 1.00 89.31 103 SER A CA 1
ATOM 847 C C . SER A 1 103 ? -10.503 18.144 12.629 1.00 89.31 103 SER A C 1
ATOM 849 O O . SER A 1 103 ? -11.367 18.944 12.979 1.00 89.31 103 SER A O 1
ATOM 851 N N . PHE A 1 104 ? -9.942 17.283 13.484 1.00 89.31 104 PHE A N 1
ATOM 852 C CA . PHE A 1 104 ? -10.297 17.197 14.899 1.00 89.31 104 PHE A CA 1
ATOM 853 C C . PHE A 1 104 ? -10.018 18.516 15.633 1.00 89.31 104 PHE A C 1
ATOM 855 O O . PHE A 1 104 ? -10.928 19.087 16.237 1.00 89.31 104 PHE A O 1
ATOM 862 N N . PHE A 1 105 ? -8.793 19.044 15.537 1.00 89.44 105 PHE A N 1
ATOM 863 C CA . PHE A 1 105 ? -8.415 20.309 16.175 1.00 89.44 105 PHE A CA 1
ATOM 864 C C . PHE A 1 105 ? -9.088 21.519 15.517 1.00 89.44 105 PHE A C 1
ATOM 866 O O . PHE A 1 105 ? -9.603 22.391 16.220 1.00 89.44 105 PHE A O 1
ATOM 873 N N . ALA A 1 106 ? -9.163 21.561 14.184 1.00 88.25 106 ALA A N 1
ATOM 874 C CA . ALA A 1 106 ? -9.825 22.650 13.468 1.00 88.25 106 ALA A CA 1
ATOM 875 C C . ALA A 1 106 ? -11.319 22.745 13.812 1.00 88.25 106 ALA A C 1
ATOM 877 O O . ALA A 1 106 ? -11.836 23.848 13.981 1.00 88.25 106 ALA A O 1
ATOM 878 N N . ALA A 1 107 ? -12.007 21.614 14.002 1.00 90.06 107 ALA A N 1
ATOM 879 C CA . ALA A 1 107 ? -13.399 21.603 14.442 1.00 90.06 107 ALA A CA 1
ATOM 880 C C . ALA A 1 107 ? -13.578 22.226 15.837 1.00 90.06 107 ALA A C 1
ATOM 882 O O . ALA A 1 107 ? -14.550 22.948 16.066 1.00 90.06 107 ALA A O 1
ATOM 883 N N . PHE A 1 108 ? -12.635 22.016 16.765 1.00 87.75 108 PHE A N 1
ATOM 884 C CA . PHE A 1 108 ? -12.658 22.691 18.070 1.00 87.75 108 PHE A CA 1
ATOM 885 C C . PHE A 1 108 ? -12.512 24.207 17.936 1.00 87.75 108 PHE A C 1
ATOM 887 O O . PHE A 1 108 ? -13.269 24.951 18.566 1.00 87.75 108 PHE A O 1
ATOM 894 N N . ILE A 1 109 ? -11.575 24.661 17.100 1.00 87.94 109 ILE A N 1
ATOM 895 C CA . ILE A 1 109 ? -11.341 26.087 16.844 1.00 87.94 109 ILE A CA 1
ATOM 896 C C . ILE A 1 109 ? -12.583 26.720 16.203 1.00 87.94 109 ILE A C 1
ATOM 898 O O . ILE A 1 109 ? -13.078 27.729 16.702 1.00 87.94 109 ILE A O 1
ATOM 902 N N . LEU A 1 110 ? -13.149 26.089 15.169 1.00 87.06 110 LEU A N 1
ATOM 903 C CA . LEU A 1 110 ? -14.359 26.559 14.487 1.00 87.06 110 LEU A CA 1
ATOM 904 C C . LEU A 1 110 ? -15.549 26.674 15.437 1.00 87.06 110 LEU A C 1
ATOM 906 O O . LEU A 1 110 ? -16.220 27.703 15.454 1.00 87.06 110 LEU A O 1
ATOM 910 N N . VAL A 1 111 ? -15.790 25.668 16.281 1.00 85.62 111 VAL A N 1
ATOM 911 C CA . VAL A 1 111 ? -16.857 25.738 17.291 1.00 85.62 111 VAL A CA 1
ATOM 912 C C . VAL A 1 111 ? -16.588 26.840 18.318 1.00 85.62 111 VAL A C 1
ATOM 914 O O . VAL A 1 111 ? -17.531 27.483 18.781 1.00 85.62 111 VAL A O 1
ATOM 917 N N . SER A 1 112 ? -15.325 27.081 18.684 1.00 82.44 112 SER A N 1
ATOM 918 C CA . SER A 1 112 ? -14.947 28.181 19.579 1.00 82.44 112 SER A CA 1
ATOM 919 C C . SER A 1 112 ? -15.271 29.548 18.968 1.00 82.44 112 SER A C 1
ATOM 921 O O . SER A 1 112 ? -15.885 30.385 19.628 1.00 82.44 112 SER A O 1
ATOM 923 N N . ILE A 1 113 ? -14.957 29.736 17.683 1.00 85.12 113 ILE A N 1
ATOM 924 C CA . ILE A 1 113 ? -15.277 30.952 16.924 1.00 85.12 113 ILE A CA 1
ATOM 925 C C . ILE A 1 113 ? -16.796 31.110 16.771 1.00 85.12 113 ILE A C 1
ATOM 927 O O . ILE A 1 113 ? -17.342 32.176 17.049 1.00 85.12 113 ILE A O 1
ATOM 931 N N . LEU A 1 114 ? -17.507 30.038 16.407 1.00 82.88 114 LEU A N 1
ATOM 932 C CA . LEU A 1 114 ? -18.963 30.044 16.238 1.00 82.88 114 LEU A CA 1
ATOM 933 C C . LEU A 1 114 ? -19.686 30.481 17.518 1.00 82.88 114 LEU A C 1
ATOM 935 O O . LEU A 1 114 ? -20.658 31.224 17.439 1.00 82.88 114 LEU A O 1
ATOM 939 N N . LYS A 1 115 ? -19.189 30.109 18.706 1.00 78.62 115 LYS A N 1
ATOM 940 C CA . LYS A 1 115 ? -19.754 30.557 19.996 1.00 78.62 115 LYS A CA 1
ATOM 941 C C . LYS A 1 115 ? -19.703 32.074 20.209 1.00 78.62 115 LYS A C 1
ATOM 943 O O . LYS A 1 115 ? -20.437 32.569 21.064 1.00 78.62 115 LYS A O 1
ATOM 948 N N . HIS A 1 116 ? -18.857 32.800 19.479 1.00 80.00 116 HIS A N 1
ATOM 949 C CA . HIS A 1 116 ? -18.752 34.255 19.583 1.00 80.00 116 HIS A CA 1
ATOM 950 C C . HIS A 1 116 ? -19.920 34.977 18.886 1.00 80.00 116 HIS A C 1
ATOM 952 O O . HIS A 1 116 ? -20.287 36.083 19.275 1.00 80.00 116 HIS A O 1
ATOM 958 N N . PHE A 1 117 ? -20.569 34.330 17.913 1.00 83.75 117 PHE A N 1
ATOM 959 C CA . PHE A 1 117 ? -21.731 34.880 17.219 1.00 83.75 117 PHE A CA 1
ATOM 960 C C . PHE A 1 117 ? -23.011 34.718 18.046 1.00 83.75 117 PHE A C 1
ATOM 962 O O . PHE A 1 117 ? -23.305 33.641 18.572 1.00 83.75 117 PHE A O 1
ATOM 969 N N . HIS A 1 118 ? -23.818 35.782 18.113 1.00 73.12 118 HIS A N 1
ATOM 970 C CA . HIS A 1 118 ? -25.019 35.848 18.957 1.00 73.12 118 HIS A CA 1
ATOM 971 C C . HIS A 1 118 ? -25.998 34.683 18.703 1.00 73.12 118 HIS A C 1
ATOM 973 O O . HIS A 1 118 ? -26.483 34.062 19.648 1.00 73.12 118 HIS A O 1
ATOM 979 N N . PHE A 1 119 ? -26.211 34.319 17.433 1.00 74.44 119 PHE A N 1
ATOM 980 C CA . PHE A 1 119 ? -27.085 33.214 17.018 1.00 74.44 119 PHE A CA 1
ATOM 981 C C . PHE A 1 119 ? -26.689 31.864 17.648 1.00 74.44 119 PHE A C 1
ATOM 983 O O . PHE A 1 119 ? -27.510 31.153 18.233 1.00 74.44 119 PHE A O 1
ATOM 990 N N . PHE A 1 120 ? -25.404 31.526 17.579 1.00 71.62 120 PHE A N 1
ATOM 991 C CA . PHE A 1 120 ? -24.868 30.261 18.075 1.00 71.62 120 PHE A CA 1
ATOM 992 C C . PHE A 1 120 ? -24.667 30.268 19.592 1.00 71.62 120 PHE A C 1
ATOM 994 O O . PHE A 1 120 ? -24.843 29.233 20.234 1.00 71.62 120 PHE A O 1
ATOM 1001 N N . LYS A 1 121 ? -24.389 31.431 20.194 1.00 69.94 121 LYS A N 1
ATOM 1002 C CA . LYS A 1 121 ? -24.307 31.602 21.652 1.00 69.94 121 LYS A CA 1
ATOM 1003 C C . LYS A 1 121 ? -25.617 31.223 22.355 1.00 69.94 121 LYS A C 1
ATOM 1005 O O . LYS A 1 121 ? -25.583 30.592 23.411 1.00 69.94 121 LYS A O 1
ATOM 1010 N N . VAL A 1 122 ? -26.766 31.552 21.756 1.00 69.25 122 VAL A N 1
ATOM 1011 C CA . VAL A 1 122 ? -28.098 31.221 22.298 1.00 69.25 122 VAL A CA 1
ATOM 1012 C C . VAL A 1 122 ? -28.447 29.738 22.102 1.00 69.25 122 VAL A C 1
ATOM 1014 O O . VAL A 1 122 ? -29.005 29.118 23.008 1.00 69.25 122 VAL A O 1
ATOM 1017 N N . ARG A 1 123 ? -28.084 29.143 20.956 1.00 72.56 123 ARG A N 1
ATOM 1018 C CA . ARG A 1 123 ? -28.375 27.733 20.620 1.00 72.56 123 ARG A CA 1
ATOM 1019 C C . ARG A 1 123 ? -27.422 26.735 21.303 1.00 72.56 123 ARG A C 1
ATOM 1021 O O . ARG A 1 123 ? -27.858 25.656 21.694 1.00 72.56 123 ARG A O 1
ATOM 1028 N N . PHE A 1 124 ? -26.153 27.078 21.546 1.00 74.94 124 PHE A N 1
ATOM 1029 C CA . PHE A 1 124 ? -25.154 26.203 22.190 1.00 74.94 124 PHE A CA 1
ATOM 1030 C C . PHE A 1 124 ? -25.245 26.132 23.723 1.00 74.94 124 PHE A C 1
ATOM 1032 O O . PHE A 1 124 ? -24.222 26.104 24.418 1.00 74.94 124 PHE A O 1
ATOM 1039 N N . LYS A 1 125 ? -26.455 26.061 24.282 1.00 69.19 125 LYS A N 1
ATOM 1040 C CA . LYS A 1 125 ? -26.644 25.820 25.723 1.00 69.19 125 LYS A CA 1
ATOM 1041 C C . LYS A 1 125 ? -26.496 24.343 26.098 1.00 69.19 125 LYS A C 1
ATOM 1043 O O . LYS A 1 125 ? -25.931 24.043 27.142 1.00 69.19 125 LYS A O 1
ATOM 1048 N N . SER A 1 126 ? -26.927 23.428 25.227 1.00 78.44 126 SER A N 1
ATOM 1049 C CA . SER A 1 126 ? -26.832 21.981 25.460 1.00 78.44 126 SER A CA 1
ATOM 1050 C C . SER A 1 126 ? -25.490 21.402 24.999 1.00 78.44 126 SER A C 1
ATOM 1052 O O . SER A 1 126 ? -24.985 21.743 23.925 1.00 78.44 126 SER A O 1
ATOM 1054 N N . LEU A 1 127 ? -24.936 20.483 25.798 1.00 76.94 127 LEU A N 1
ATOM 1055 C CA . LEU A 1 127 ? -23.718 19.730 25.480 1.00 76.94 127 LEU A CA 1
ATOM 1056 C C . LEU A 1 127 ? -23.889 18.917 24.188 1.00 76.94 127 LEU A C 1
ATOM 1058 O O . LEU A 1 127 ? -22.990 18.909 23.350 1.00 76.94 127 LEU A O 1
ATOM 1062 N N . VAL A 1 128 ? -25.075 18.336 23.975 1.00 82.69 128 VAL A N 1
ATOM 1063 C CA . VAL A 1 128 ? -25.404 17.567 22.763 1.00 82.69 128 VAL A CA 1
ATOM 1064 C C . VAL A 1 128 ? -25.320 18.447 21.514 1.00 82.69 128 VAL A C 1
ATOM 1066 O O . VAL A 1 128 ? -24.713 18.056 20.524 1.00 82.69 128 VAL A O 1
ATOM 1069 N N . LEU A 1 129 ? -25.846 19.675 21.566 1.00 81.06 129 LEU A N 1
ATOM 1070 C CA . LEU A 1 129 ? -25.834 20.579 20.409 1.00 81.06 129 LEU A CA 1
ATOM 1071 C C . LEU A 1 129 ? -24.419 21.067 20.063 1.00 81.06 129 LEU A C 1
ATOM 1073 O O . LEU A 1 129 ? -24.087 21.233 18.891 1.00 81.06 129 LEU A O 1
ATOM 1077 N N . ARG A 1 130 ? -23.568 21.259 21.080 1.00 81.19 130 ARG A N 1
ATOM 1078 C CA . ARG A 1 130 ? -22.140 21.563 20.888 1.00 81.19 130 ARG A CA 1
ATOM 1079 C C . ARG A 1 130 ? -21.408 20.399 20.228 1.00 81.19 130 ARG A C 1
ATOM 1081 O O . ARG A 1 130 ? -20.574 20.637 19.362 1.00 81.19 130 ARG A O 1
ATOM 1088 N N . PHE A 1 131 ? -21.732 19.166 20.617 1.00 83.81 131 PHE A N 1
ATOM 1089 C CA . PHE A 1 131 ? -21.160 17.965 20.016 1.00 83.81 131 PHE A CA 1
ATOM 1090 C C . PHE A 1 131 ? -21.586 17.800 18.550 1.00 83.81 131 PHE A C 1
ATOM 1092 O O . PHE A 1 131 ? -20.737 17.583 17.693 1.00 83.81 131 PHE A O 1
ATOM 1099 N N . VAL A 1 132 ? -22.873 17.991 18.238 1.00 87.69 132 VAL A N 1
ATOM 1100 C CA . VAL A 1 132 ? -23.377 17.928 16.853 1.00 87.69 132 VAL A CA 1
ATOM 1101 C C . VAL A 1 132 ? -22.711 18.985 15.969 1.00 87.69 132 VAL A C 1
ATOM 1103 O O . VAL A 1 132 ? -22.262 18.671 14.871 1.00 87.69 132 VAL A O 1
ATOM 1106 N N . ALA A 1 133 ? -22.586 20.228 16.442 1.00 85.75 133 ALA A N 1
ATOM 1107 C CA . ALA A 1 133 ? -21.913 21.268 15.667 1.00 85.75 133 ALA A CA 1
ATOM 1108 C C . ALA A 1 133 ? -20.412 21.019 15.496 1.00 85.75 133 ALA A C 1
ATOM 1110 O O . ALA A 1 133 ? -19.867 21.312 14.434 1.00 85.75 133 ALA A O 1
ATOM 1111 N N . TRP A 1 134 ? -19.753 20.447 16.506 1.00 90.69 134 TRP A N 1
ATOM 1112 C CA . TRP A 1 134 ? -18.372 19.991 16.376 1.00 90.69 134 TRP A CA 1
ATOM 1113 C C . TRP A 1 134 ? -18.236 18.916 15.296 1.00 90.69 134 TRP A C 1
ATOM 1115 O O . TRP A 1 134 ? -17.364 19.028 14.441 1.00 90.69 134 TRP A O 1
ATOM 1125 N N . LEU A 1 135 ? -19.148 17.943 15.266 1.00 89.62 135 LEU A N 1
ATOM 1126 C CA . LEU A 1 135 ? -19.160 16.882 14.262 1.00 89.62 135 LEU A CA 1
ATOM 1127 C C . LEU A 1 135 ? -19.413 17.428 12.845 1.00 89.62 135 LEU A C 1
ATOM 1129 O O . LEU A 1 135 ? -18.734 17.022 11.906 1.00 89.62 135 LEU A O 1
ATOM 1133 N N . LEU A 1 136 ? -20.312 18.404 12.685 1.00 89.38 136 LEU A N 1
ATOM 1134 C CA . LEU A 1 136 ? -20.520 19.087 11.401 1.00 89.38 136 LEU A CA 1
ATOM 1135 C C . LEU A 1 136 ? -19.278 19.866 10.946 1.00 89.38 136 LEU A C 1
ATOM 1137 O O . LEU A 1 136 ? -18.889 19.768 9.784 1.00 89.38 136 LEU A O 1
ATOM 1141 N N . CYS A 1 137 ? -18.622 20.600 11.852 1.00 89.19 137 CYS A N 1
ATOM 1142 C CA . CYS A 1 137 ? -17.371 21.298 11.537 1.00 89.19 137 CYS A CA 1
ATOM 1143 C C . CYS A 1 137 ? -16.262 20.309 11.159 1.00 89.19 137 CYS A C 1
ATOM 1145 O O . CYS A 1 137 ? -15.518 20.558 10.216 1.00 89.19 137 CYS A O 1
ATOM 1147 N N . PHE A 1 138 ? -16.180 19.174 11.856 1.00 90.88 138 PHE A N 1
ATOM 1148 C CA . PHE A 1 138 ? -15.234 18.106 11.549 1.00 90.88 138 PHE A CA 1
ATOM 1149 C C . PHE A 1 138 ? -15.444 17.562 10.134 1.00 90.88 138 PHE A C 1
ATOM 1151 O O . PHE A 1 138 ? -14.489 17.505 9.363 1.00 90.88 138 PHE A O 1
ATOM 1158 N N . ILE A 1 139 ? -16.686 17.229 9.763 1.00 90.50 139 ILE A N 1
ATOM 1159 C CA . ILE A 1 139 ? -17.013 16.736 8.417 1.00 90.50 139 ILE A CA 1
ATOM 1160 C C . ILE A 1 139 ? -16.681 17.789 7.354 1.00 90.50 139 ILE A C 1
ATOM 1162 O O . ILE A 1 139 ? -16.090 17.450 6.329 1.00 90.50 139 ILE A O 1
ATOM 1166 N N . LEU A 1 140 ? -17.016 19.062 7.587 1.00 92.25 140 LEU A N 1
ATOM 1167 C CA . LEU A 1 140 ? -16.721 20.146 6.644 1.00 92.25 140 LEU A CA 1
ATOM 1168 C C . LEU A 1 140 ? -15.216 20.321 6.422 1.00 92.25 140 LEU A C 1
ATOM 1170 O O . LEU A 1 140 ? -14.771 20.361 5.276 1.00 92.25 140 LEU A O 1
ATOM 1174 N N . VAL A 1 141 ? -14.424 20.373 7.496 1.00 90.25 141 VAL A N 1
ATOM 1175 C CA . VAL A 1 141 ? -12.963 20.501 7.392 1.00 90.25 141 VAL A CA 1
ATOM 1176 C C . VAL A 1 141 ? -12.353 19.271 6.723 1.00 90.25 141 VAL A C 1
ATOM 1178 O O . VAL A 1 141 ? -11.511 19.413 5.837 1.00 90.25 141 VAL A O 1
ATOM 1181 N N . TRP A 1 142 ? -12.814 18.072 7.083 1.00 92.19 142 TRP A N 1
ATOM 1182 C CA . TRP A 1 142 ? -12.361 16.828 6.467 1.00 92.19 142 TRP A CA 1
ATOM 1183 C C . TRP A 1 142 ? -12.644 16.804 4.962 1.00 92.19 142 TRP A C 1
ATOM 1185 O O . TRP A 1 142 ? -11.789 16.408 4.164 1.00 92.19 142 TRP A O 1
ATOM 1195 N N . THR A 1 143 ? -13.834 17.252 4.562 1.00 88.19 143 THR A N 1
ATOM 1196 C CA . THR A 1 143 ? -14.243 17.333 3.156 1.00 88.19 143 THR A CA 1
ATOM 1197 C C . THR A 1 143 ? -13.405 18.369 2.408 1.00 88.19 143 THR A C 1
ATOM 1199 O O . THR A 1 143 ? -12.882 18.061 1.341 1.00 88.19 143 THR A O 1
ATOM 1202 N N . GLY A 1 144 ? -13.174 19.548 2.996 1.00 87.12 144 GLY A N 1
ATOM 1203 C CA . GLY A 1 144 ? -12.308 20.579 2.417 1.00 87.12 144 GLY A CA 1
ATOM 1204 C C . GLY A 1 144 ? -10.864 20.105 2.229 1.00 87.12 144 GLY A C 1
ATOM 1205 O O . GLY A 1 144 ? -10.302 20.235 1.145 1.00 87.12 144 GLY A O 1
ATOM 1206 N N . MET A 1 145 ? -10.275 19.459 3.239 1.00 86.38 145 MET A N 1
ATOM 1207 C CA . MET A 1 145 ? -8.946 18.851 3.109 1.00 86.38 145 MET A CA 1
ATOM 1208 C C . MET A 1 145 ? -8.917 17.710 2.088 1.00 86.38 145 MET A C 1
ATOM 1210 O O . MET A 1 145 ? -7.905 17.502 1.423 1.00 86.38 145 MET A O 1
ATOM 1214 N N . SER A 1 146 ? -10.012 16.962 1.947 1.00 84.56 146 SER A N 1
ATOM 1215 C CA . SER A 1 146 ? -10.123 15.922 0.922 1.00 84.56 146 SER A CA 1
ATOM 1216 C C . SER A 1 146 ? -10.173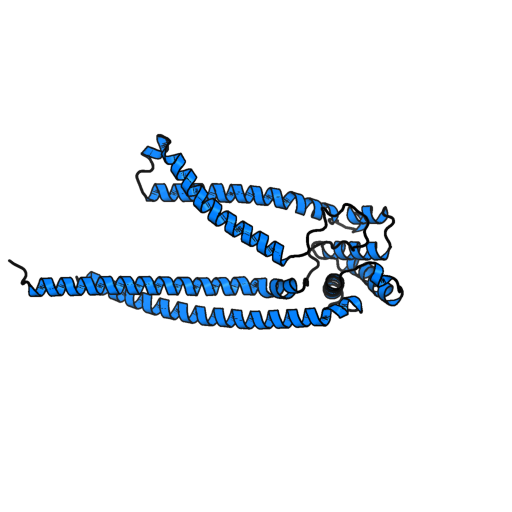 16.505 -0.482 1.00 84.56 146 SER A C 1
ATOM 1218 O O . SER A 1 146 ? -9.532 15.953 -1.370 1.00 84.56 146 SER A O 1
ATOM 1220 N N . PHE A 1 147 ? -10.837 17.644 -0.663 1.00 84.19 147 PHE A N 1
ATOM 1221 C CA . PHE A 1 147 ? -10.829 18.376 -1.922 1.00 84.19 147 PHE A CA 1
ATOM 1222 C C . PHE A 1 147 ? -9.427 18.889 -2.278 1.00 84.19 147 PHE A C 1
ATOM 1224 O O . PHE A 1 147 ? -8.966 18.683 -3.394 1.00 84.19 147 PHE A O 1
ATOM 1231 N N . VAL A 1 148 ? -8.702 19.471 -1.314 1.00 82.69 148 VAL A N 1
ATOM 1232 C CA . VAL A 1 148 ? -7.311 19.916 -1.524 1.00 82.69 148 VAL A CA 1
ATOM 1233 C C . VAL A 1 148 ? -6.395 18.740 -1.871 1.00 82.69 148 VAL A C 1
ATOM 1235 O O . VAL A 1 148 ? -5.586 18.838 -2.790 1.00 82.69 148 VAL A O 1
ATOM 1238 N N . GLN A 1 149 ? -6.532 17.606 -1.177 1.00 78.69 149 GLN A N 1
ATOM 1239 C CA . GLN A 1 149 ? -5.769 16.402 -1.513 1.00 78.69 149 GLN A CA 1
ATOM 1240 C C . GLN A 1 149 ? -6.092 15.910 -2.930 1.00 78.69 149 GLN A C 1
ATOM 1242 O O . GLN A 1 149 ? -5.185 15.491 -3.649 1.00 78.69 149 GLN A O 1
ATOM 1247 N N . TYR A 1 150 ? -7.370 15.948 -3.314 1.00 74.44 150 TYR A N 1
ATOM 1248 C CA . TYR A 1 150 ? -7.817 15.547 -4.639 1.00 74.44 150 TYR A CA 1
ATOM 1249 C C . TYR A 1 150 ? -7.201 16.445 -5.716 1.00 74.44 150 TYR A C 1
ATOM 1251 O O . TYR A 1 150 ? -6.527 15.919 -6.590 1.00 74.44 150 TYR A O 1
ATOM 1259 N N . ASP A 1 151 ? -7.309 17.774 -5.609 1.00 74.88 151 ASP A N 1
ATOM 1260 C CA . ASP A 1 151 ? -6.748 18.708 -6.603 1.00 74.88 151 ASP A CA 1
ATOM 1261 C C . ASP A 1 151 ? -5.218 18.574 -6.753 1.00 74.88 151 ASP A C 1
ATOM 1263 O O . ASP A 1 151 ? -4.679 18.625 -7.861 1.00 74.88 151 ASP A O 1
ATOM 1267 N N . LEU A 1 152 ? -4.505 18.330 -5.646 1.00 68.88 152 LEU A N 1
ATOM 1268 C CA . LEU A 1 152 ? -3.055 18.107 -5.665 1.00 68.88 152 LEU A CA 1
ATOM 1269 C C . LEU A 1 152 ? -2.653 16.777 -6.328 1.00 68.88 152 LEU A C 1
ATOM 1271 O O . LEU A 1 152 ? -1.597 16.711 -6.961 1.00 68.88 152 LEU A O 1
ATOM 1275 N N . LYS A 1 153 ? -3.455 15.715 -6.173 1.00 65.44 153 LYS A N 1
ATOM 1276 C CA . LYS A 1 153 ? -3.178 14.386 -6.750 1.00 65.44 153 LYS A CA 1
ATOM 1277 C C . LYS A 1 153 ? -3.608 14.305 -8.217 1.00 65.44 153 LYS A C 1
ATOM 1279 O O . LYS A 1 153 ? -2.864 13.780 -9.042 1.00 65.44 153 LYS A O 1
ATOM 1284 N N . ASP A 1 154 ? -4.756 14.892 -8.532 1.00 60.88 154 ASP A N 1
ATOM 1285 C CA . ASP A 1 154 ? -5.412 14.876 -9.837 1.00 60.88 154 ASP A CA 1
ATOM 1286 C C . ASP A 1 154 ? -4.543 15.514 -10.927 1.00 60.88 154 ASP A C 1
ATOM 1288 O O . ASP A 1 154 ? -4.391 14.940 -11.996 1.00 60.88 154 ASP A O 1
ATOM 1292 N N . LYS A 1 155 ? -3.861 16.632 -10.643 1.00 62.19 155 LYS A N 1
ATOM 1293 C CA . LYS A 1 155 ? -2.964 17.287 -11.617 1.00 62.19 155 LYS A CA 1
ATOM 1294 C C . LYS A 1 155 ? -1.818 16.394 -12.089 1.00 62.19 155 LYS A C 1
ATOM 1296 O O . LYS A 1 155 ? -1.494 16.392 -13.271 1.00 62.19 155 LYS A O 1
ATOM 1301 N N . LYS A 1 156 ? -1.211 15.629 -11.177 1.00 63.25 156 LYS A N 1
ATOM 1302 C CA . LYS A 1 156 ? -0.121 14.712 -11.531 1.00 63.25 156 LYS A CA 1
ATOM 1303 C C . LYS A 1 156 ? -0.681 13.472 -12.214 1.00 63.25 156 LYS A C 1
ATOM 1305 O O . LYS A 1 156 ? -0.266 13.149 -13.316 1.00 63.25 156 LYS A O 1
ATOM 1310 N N . GLU A 1 157 ? -1.653 12.815 -11.587 1.00 64.12 157 GLU A N 1
ATOM 1311 C CA . GLU A 1 157 ? -2.236 11.559 -12.075 1.00 64.12 157 GLU A CA 1
ATOM 1312 C C . GLU A 1 157 ? -2.907 11.721 -13.447 1.00 64.12 157 GLU A C 1
ATOM 1314 O O . GLU A 1 157 ? -2.721 10.863 -14.304 1.00 64.12 157 GLU A O 1
ATOM 1319 N N . LYS A 1 158 ? -3.582 12.850 -13.710 1.00 66.12 158 LYS A N 1
ATOM 1320 C CA . LYS A 1 158 ? -4.118 13.182 -15.040 1.00 66.12 158 LYS A CA 1
ATOM 1321 C C . LYS A 1 158 ? -3.030 13.406 -16.075 1.00 66.12 158 LYS A C 1
ATOM 1323 O O . LYS A 1 158 ? -3.169 12.900 -17.177 1.00 66.12 158 LYS A O 1
ATOM 1328 N N . ALA A 1 159 ? -1.952 14.110 -15.737 1.00 66.69 159 ALA A N 1
ATOM 1329 C CA . ALA A 1 159 ? -0.845 14.314 -16.669 1.00 66.69 159 ALA A CA 1
ATOM 1330 C C . ALA A 1 159 ? -0.146 12.983 -17.020 1.00 66.69 159 ALA A C 1
ATOM 1332 O O . ALA A 1 159 ? 0.231 12.768 -18.169 1.00 66.69 159 ALA A O 1
ATOM 1333 N N . TYR A 1 160 ? -0.030 12.058 -16.057 1.00 67.94 160 TYR A N 1
ATOM 1334 C CA . TYR A 1 160 ? 0.464 10.694 -16.295 1.00 67.94 160 TYR A CA 1
ATOM 1335 C C . TYR A 1 160 ? -0.498 9.845 -17.128 1.00 67.94 160 TYR A C 1
ATOM 1337 O O . TYR A 1 160 ? -0.066 9.149 -18.050 1.00 67.94 160 TYR A O 1
ATOM 1345 N N . ALA A 1 161 ? -1.793 9.894 -16.811 1.00 70.00 161 ALA A N 1
ATOM 1346 C CA . ALA A 1 161 ? -2.819 9.192 -17.569 1.00 70.00 161 ALA A CA 1
ATOM 1347 C C . ALA A 1 161 ? -2.837 9.700 -19.014 1.00 70.00 161 ALA A C 1
ATOM 1349 O O . ALA A 1 161 ? -2.735 8.911 -19.936 1.00 70.00 161 ALA A O 1
ATOM 1350 N N . GLU A 1 162 ? -2.820 11.011 -19.228 1.00 76.31 162 GLU A N 1
ATOM 1351 C CA . GLU A 1 162 ? -2.808 11.615 -20.560 1.00 76.31 162 GLU A CA 1
ATOM 1352 C C . GLU A 1 162 ? -1.537 11.283 -21.368 1.00 76.31 162 GLU A C 1
ATOM 1354 O O . GLU A 1 162 ? -1.576 11.230 -22.597 1.00 76.31 162 GLU A O 1
ATOM 1359 N N . LEU A 1 163 ? -0.408 11.034 -20.695 1.00 77.12 163 LEU A N 1
ATOM 1360 C CA . LEU A 1 163 ? 0.838 10.624 -21.345 1.00 77.12 163 LEU A CA 1
ATOM 1361 C C . LEU A 1 163 ? 0.784 9.176 -21.866 1.00 77.12 163 LEU A C 1
ATOM 1363 O O . LEU A 1 163 ? 1.340 8.882 -22.927 1.00 77.12 163 LEU A O 1
ATOM 1367 N N . THR A 1 164 ? 0.128 8.288 -21.117 1.00 78.94 164 THR A N 1
ATOM 1368 C CA . THR A 1 164 ? 0.143 6.827 -21.327 1.00 78.94 164 THR A CA 1
ATOM 1369 C C . THR A 1 164 ? -1.128 6.258 -21.933 1.00 78.94 164 THR A C 1
ATOM 1371 O O . THR A 1 164 ? -1.097 5.158 -22.477 1.00 78.94 164 THR A O 1
ATOM 1374 N N . GLN A 1 165 ? -2.239 6.983 -21.850 1.00 81.88 165 GLN A N 1
ATOM 1375 C CA . GLN A 1 165 ? -3.544 6.524 -22.294 1.00 81.88 165 GLN A CA 1
ATOM 1376 C C . GLN A 1 165 ? -3.586 6.377 -23.816 1.00 81.88 165 GLN A C 1
ATOM 1378 O O . GLN A 1 165 ? -3.144 7.246 -24.569 1.00 81.88 165 GLN A O 1
ATOM 1383 N N . TYR A 1 166 ? -4.153 5.259 -24.254 1.00 82.19 166 TYR A N 1
ATOM 1384 C CA . TYR A 1 166 ? -4.505 4.970 -25.634 1.00 82.19 166 TYR A CA 1
ATOM 1385 C C . TYR A 1 166 ? -5.736 4.060 -25.638 1.00 82.19 166 TYR A C 1
ATOM 1387 O O . TYR A 1 166 ? -5.923 3.305 -24.690 1.00 82.19 166 TYR A O 1
ATOM 1395 N N . ASP A 1 167 ? -6.562 4.129 -26.684 1.00 78.69 167 ASP A N 1
ATOM 1396 C CA . ASP A 1 167 ? -7.792 3.326 -26.759 1.00 78.69 167 ASP A CA 1
ATOM 1397 C C . ASP A 1 167 ? -7.594 2.041 -27.569 1.00 78.69 167 ASP A C 1
ATOM 1399 O O . ASP A 1 167 ? -8.010 0.962 -27.158 1.00 78.69 167 ASP A O 1
ATOM 1403 N N . GLN A 1 168 ? -6.977 2.149 -28.751 1.00 76.81 168 GLN A N 1
ATOM 1404 C CA . GLN A 1 168 ? -6.856 1.020 -29.685 1.00 76.81 168 GLN A CA 1
ATOM 1405 C C . GLN A 1 168 ? -5.413 0.665 -30.022 1.00 76.81 168 GLN A C 1
ATOM 1407 O O . GLN A 1 168 ? -5.115 -0.491 -30.307 1.00 76.81 168 GLN A O 1
ATOM 1412 N N . ASN A 1 169 ? -4.517 1.652 -30.042 1.00 84.31 169 ASN A N 1
ATOM 1413 C CA . ASN A 1 169 ? -3.137 1.435 -30.447 1.00 84.31 169 ASN A CA 1
ATOM 1414 C C . ASN A 1 169 ? -2.193 2.283 -29.602 1.00 84.31 169 ASN A C 1
ATOM 1416 O O . ASN A 1 169 ? -2.363 3.497 -29.513 1.00 84.31 169 ASN A O 1
ATOM 1420 N N . ILE A 1 170 ? -1.152 1.653 -29.062 1.00 82.62 170 ILE A N 1
ATOM 1421 C CA . ILE A 1 170 ? -0.121 2.313 -28.261 1.00 82.62 170 ILE A CA 1
ATOM 1422 C C . ILE A 1 170 ? 0.538 3.499 -28.975 1.00 82.62 170 ILE A C 1
ATOM 1424 O O . ILE A 1 170 ? 0.929 4.454 -28.315 1.00 82.62 170 ILE A O 1
ATOM 1428 N N . GLN A 1 171 ? 0.595 3.502 -30.312 1.00 84.12 171 GLN A N 1
ATOM 1429 C CA . GLN A 1 171 ? 1.122 4.618 -31.111 1.00 84.12 171 GLN A CA 1
ATOM 1430 C C . GLN A 1 171 ? 0.276 5.903 -31.007 1.00 84.12 171 GLN A C 1
ATOM 1432 O O . GLN A 1 171 ? 0.741 6.984 -31.356 1.00 84.12 171 GLN A O 1
ATOM 1437 N N . GLN A 1 172 ? -0.963 5.808 -30.512 1.00 82.44 172 GLN A N 1
ATOM 1438 C CA . GLN A 1 172 ? -1.815 6.966 -30.220 1.00 82.44 172 GLN A CA 1
ATOM 1439 C C . GLN A 1 172 ? -1.418 7.660 -28.913 1.00 82.44 172 GLN A C 1
ATOM 1441 O O . GLN A 1 172 ? -1.750 8.830 -28.730 1.00 82.44 172 GLN A O 1
ATOM 1446 N N . SER A 1 173 ? -0.709 6.962 -28.018 1.00 82.88 173 SER A N 1
ATOM 1447 C CA . SER A 1 173 ? -0.254 7.550 -26.761 1.00 82.88 173 SER A CA 1
ATOM 1448 C C . SER A 1 173 ? 0.740 8.681 -27.026 1.00 82.88 173 SER A C 1
ATOM 1450 O O . SER A 1 173 ? 1.586 8.606 -27.927 1.00 82.88 173 SER A O 1
ATOM 1452 N N . LYS A 1 174 ? 0.675 9.737 -26.209 1.00 81.56 174 LYS A N 1
ATOM 1453 C CA . LYS A 1 174 ? 1.606 10.868 -26.323 1.00 81.56 174 LYS A CA 1
ATOM 1454 C C . LYS A 1 174 ? 3.053 10.420 -26.133 1.00 81.56 174 LYS A C 1
ATOM 1456 O O . LYS A 1 174 ? 3.938 10.947 -26.802 1.00 81.56 174 LYS A O 1
ATOM 1461 N N . ILE A 1 175 ? 3.295 9.426 -25.275 1.00 81.81 175 ILE A N 1
ATOM 1462 C CA . ILE A 1 175 ? 4.635 8.866 -25.085 1.00 81.81 175 ILE A CA 1
ATOM 1463 C C . ILE A 1 175 ? 5.150 8.150 -26.336 1.00 81.81 175 ILE A C 1
ATOM 1465 O O . ILE A 1 175 ? 6.309 8.336 -26.689 1.00 81.81 175 ILE A O 1
ATOM 1469 N N . ALA A 1 176 ? 4.316 7.399 -27.059 1.00 82.81 176 ALA A N 1
ATOM 1470 C CA . ALA A 1 176 ? 4.753 6.748 -28.292 1.00 82.81 176 ALA A CA 1
ATOM 1471 C C . ALA A 1 176 ? 5.074 7.763 -29.395 1.00 82.81 176 ALA A C 1
ATOM 1473 O O . ALA A 1 176 ? 6.123 7.658 -30.028 1.00 82.81 176 ALA A O 1
ATOM 1474 N N . GLN A 1 177 ? 4.238 8.793 -29.562 1.00 83.06 177 GLN A N 1
ATOM 1475 C CA . GLN A 1 177 ? 4.497 9.886 -30.509 1.00 83.06 177 GLN A CA 1
ATOM 1476 C C . GLN A 1 177 ? 5.786 10.639 -30.163 1.00 83.06 177 GLN A C 1
ATOM 1478 O O . GLN A 1 177 ? 6.586 10.972 -31.037 1.00 83.06 177 GLN A O 1
ATOM 1483 N N . TYR A 1 178 ? 6.012 10.875 -28.871 1.00 81.25 178 TYR A N 1
ATOM 1484 C CA . TYR A 1 178 ? 7.231 11.495 -28.380 1.00 81.25 178 TYR A CA 1
ATOM 1485 C C . TYR A 1 178 ? 8.470 10.640 -28.688 1.00 81.25 178 TYR A C 1
ATOM 1487 O O . TYR A 1 178 ? 9.445 11.131 -29.255 1.00 81.25 178 TYR A O 1
ATOM 1495 N N . LEU A 1 179 ? 8.410 9.342 -28.377 1.00 83.12 179 LEU A N 1
ATOM 1496 C CA . LEU A 1 179 ? 9.496 8.392 -28.623 1.00 83.12 179 LEU A CA 1
ATOM 1497 C C . LEU A 1 179 ? 9.754 8.158 -30.113 1.00 83.12 179 LEU A C 1
ATOM 1499 O O . LEU A 1 179 ? 10.876 7.848 -30.503 1.00 83.12 179 LEU A O 1
ATOM 1503 N N . GLN A 1 180 ? 8.749 8.312 -30.969 1.00 82.31 180 GLN A N 1
ATOM 1504 C CA . GLN A 1 180 ? 8.938 8.225 -32.413 1.00 82.31 180 GLN A CA 1
ATOM 1505 C C . GLN A 1 180 ? 9.803 9.380 -32.936 1.00 82.31 180 GLN A C 1
ATOM 1507 O O . GLN A 1 180 ? 10.671 9.155 -33.776 1.00 82.31 180 GLN A O 1
ATOM 1512 N N . ASN A 1 181 ? 9.610 10.581 -32.386 1.00 79.00 181 ASN A N 1
ATOM 1513 C CA . ASN A 1 181 ? 10.335 11.792 -32.773 1.00 79.00 181 ASN A CA 1
ATOM 1514 C C . ASN A 1 181 ? 11.670 11.977 -32.032 1.00 79.00 181 ASN A C 1
ATOM 1516 O O . ASN A 1 181 ? 12.463 12.841 -32.406 1.00 79.00 181 ASN A O 1
ATOM 1520 N N . SER A 1 182 ? 11.930 11.195 -30.983 1.00 78.50 182 SER A N 1
ATOM 1521 C CA . SER A 1 182 ? 13.174 11.272 -30.220 1.00 78.50 182 SER A CA 1
ATOM 1522 C C . SER A 1 182 ? 14.308 10.477 -30.877 1.00 78.50 182 SER A C 1
ATOM 1524 O O . SER A 1 182 ? 14.094 9.424 -31.488 1.00 78.50 182 SER A O 1
ATOM 1526 N N . ASN A 1 183 ? 15.545 10.947 -30.695 1.00 78.75 183 ASN A N 1
ATOM 1527 C CA . ASN A 1 183 ? 16.760 10.260 -31.152 1.00 78.75 183 ASN A CA 1
ATOM 1528 C C . ASN A 1 183 ? 17.241 9.175 -30.162 1.00 78.75 183 ASN A C 1
ATOM 1530 O O . ASN A 1 183 ? 18.430 8.881 -30.079 1.00 78.75 183 ASN A O 1
ATOM 1534 N N . GLU A 1 184 ? 16.321 8.629 -29.363 1.00 78.69 184 GLU A N 1
ATOM 1535 C CA . GLU A 1 184 ? 16.618 7.583 -28.384 1.00 78.69 184 GLU A CA 1
ATOM 1536 C C . GLU A 1 184 ? 16.888 6.238 -29.072 1.00 78.69 184 GLU A C 1
ATOM 1538 O O . GLU A 1 184 ? 16.385 5.961 -30.164 1.00 78.69 184 GLU A O 1
ATOM 1543 N N . ASP A 1 185 ? 17.651 5.373 -28.408 1.00 83.31 185 ASP A N 1
ATOM 1544 C CA . ASP A 1 185 ? 17.914 4.021 -28.899 1.00 83.31 185 ASP A CA 1
ATOM 1545 C C . ASP A 1 185 ? 16.612 3.193 -28.960 1.00 83.31 185 ASP A C 1
ATOM 1547 O O . ASP A 1 185 ? 15.711 3.327 -28.124 1.00 83.31 185 ASP A O 1
ATOM 1551 N N . GLN A 1 186 ? 16.509 2.301 -29.945 1.00 85.56 186 GLN A N 1
ATOM 1552 C CA . GLN A 1 186 ? 15.360 1.422 -30.151 1.00 85.56 186 GLN A CA 1
ATOM 1553 C C . GLN A 1 186 ? 15.037 0.573 -28.910 1.00 85.56 186 GLN A C 1
ATOM 1555 O O . GLN A 1 186 ? 13.861 0.318 -28.640 1.00 85.56 186 GLN A O 1
ATOM 1560 N N . TYR A 1 187 ? 16.040 0.180 -28.120 1.00 86.25 187 TYR A N 1
ATOM 1561 C CA . TYR A 1 187 ? 15.820 -0.594 -26.892 1.00 86.25 187 TYR A CA 1
ATOM 1562 C C . TYR A 1 187 ? 15.231 0.253 -25.759 1.00 86.25 187 TYR A C 1
ATOM 1564 O O . TYR A 1 187 ? 14.353 -0.211 -25.036 1.00 86.25 187 TYR A O 1
ATOM 1572 N N . VAL A 1 188 ? 15.624 1.525 -25.647 1.00 83.81 188 VAL A N 1
ATOM 1573 C CA . VAL A 1 188 ? 15.018 2.469 -24.692 1.00 83.81 188 VAL A CA 1
ATOM 1574 C C . VAL A 1 188 ? 13.552 2.721 -25.051 1.00 83.81 188 VAL A C 1
ATOM 1576 O O . VAL A 1 188 ? 12.683 2.700 -24.176 1.00 83.81 188 VAL A O 1
ATOM 1579 N N . LYS A 1 189 ? 13.250 2.863 -26.348 1.00 86.81 189 LYS A N 1
ATOM 1580 C CA . LYS A 1 189 ? 11.867 2.974 -26.840 1.00 86.81 189 LYS A CA 1
ATOM 1581 C C . LYS A 1 189 ? 11.057 1.721 -26.510 1.00 86.81 189 LYS A C 1
ATOM 1583 O O . LYS A 1 189 ? 9.959 1.837 -25.973 1.00 86.81 189 LYS A O 1
ATOM 1588 N N . ALA A 1 190 ? 11.605 0.533 -26.769 1.00 86.88 190 ALA A N 1
ATOM 1589 C CA . ALA A 1 190 ? 10.949 -0.734 -26.444 1.00 86.88 190 ALA A CA 1
ATOM 1590 C C . ALA A 1 190 ? 10.670 -0.870 -24.937 1.00 86.88 190 ALA A C 1
ATOM 1592 O O . ALA A 1 190 ? 9.579 -1.280 -24.553 1.00 86.88 190 ALA A O 1
ATOM 1593 N N . TYR A 1 191 ? 11.603 -0.452 -24.080 1.00 86.31 191 TYR A N 1
ATOM 1594 C CA . TYR A 1 191 ? 11.435 -0.455 -22.625 1.00 86.31 191 TYR A CA 1
ATOM 1595 C C . TYR A 1 191 ? 10.295 0.443 -22.139 1.00 86.31 191 TYR A C 1
ATOM 1597 O O . TYR A 1 191 ? 9.496 0.032 -21.298 1.00 86.31 191 TYR A O 1
ATOM 1605 N N . LEU A 1 192 ? 10.166 1.653 -22.680 1.00 86.31 192 LEU A N 1
ATOM 1606 C CA . LEU A 1 192 ? 9.092 2.573 -22.293 1.00 86.31 192 LEU A CA 1
ATOM 1607 C C . LEU A 1 192 ? 7.730 2.161 -22.872 1.00 86.31 192 LEU A C 1
ATOM 1609 O O . LEU A 1 192 ? 6.709 2.268 -22.189 1.00 86.31 192 LEU A O 1
ATOM 1613 N N . LEU A 1 193 ? 7.700 1.640 -24.100 1.00 88.75 193 LEU A N 1
ATOM 1614 C CA . LEU A 1 193 ? 6.472 1.145 -24.728 1.00 88.75 193 LEU A CA 1
ATOM 1615 C C . LEU A 1 193 ? 5.961 -0.136 -24.057 1.00 88.75 193 LEU A C 1
ATOM 1617 O O . LEU A 1 193 ? 4.762 -0.250 -23.817 1.00 88.75 193 LEU A O 1
ATOM 1621 N N . ALA A 1 194 ? 6.850 -1.060 -23.675 1.00 88.50 194 ALA A N 1
ATOM 1622 C CA . ALA A 1 194 ? 6.474 -2.247 -22.907 1.00 88.50 194 ALA A CA 1
ATOM 1623 C C . ALA A 1 194 ? 5.810 -1.862 -21.576 1.00 88.50 194 ALA A C 1
ATOM 1625 O O . ALA A 1 194 ? 4.738 -2.369 -21.257 1.00 88.50 194 ALA A O 1
ATOM 1626 N N . GLN A 1 195 ? 6.390 -0.909 -20.840 1.00 85.50 195 GLN A N 1
ATOM 1627 C CA . GLN A 1 195 ? 5.792 -0.401 -19.602 1.00 85.50 195 GLN A CA 1
ATOM 1628 C C . GLN A 1 195 ? 4.445 0.281 -19.847 1.00 85.50 195 GLN A C 1
ATOM 1630 O O . GLN A 1 195 ? 3.493 0.033 -19.117 1.00 85.50 195 GLN A O 1
ATOM 1635 N N . THR A 1 196 ? 4.337 1.099 -20.895 1.00 85.69 196 THR A N 1
ATOM 1636 C CA . THR A 1 196 ? 3.088 1.795 -21.247 1.00 85.69 196 THR A CA 1
ATOM 1637 C C . THR A 1 196 ? 1.960 0.807 -21.565 1.00 85.69 196 THR A C 1
ATOM 1639 O O . THR A 1 196 ? 0.841 0.988 -21.093 1.00 85.69 196 THR A O 1
ATOM 1642 N N . ALA A 1 197 ? 2.256 -0.279 -22.286 1.00 86.12 197 ALA A N 1
ATOM 1643 C CA . ALA A 1 197 ? 1.294 -1.350 -22.549 1.00 86.12 197 ALA A CA 1
ATOM 1644 C C . ALA A 1 197 ? 0.858 -2.080 -21.264 1.00 86.12 197 ALA A C 1
ATOM 1646 O O . ALA A 1 197 ? -0.317 -2.402 -21.089 1.00 86.12 197 ALA A O 1
ATOM 1647 N N . LEU A 1 198 ? 1.789 -2.313 -20.333 1.00 86.00 198 LEU A N 1
ATOM 1648 C CA . LEU A 1 198 ? 1.496 -2.958 -19.048 1.00 86.00 198 LEU A CA 1
ATOM 1649 C C . LEU A 1 198 ? 0.729 -2.054 -18.072 1.00 86.00 198 LEU A C 1
ATOM 1651 O O . LEU A 1 198 ? 0.030 -2.572 -17.204 1.00 86.00 198 LEU A O 1
ATOM 1655 N N . LEU A 1 199 ? 0.823 -0.731 -18.239 1.00 84.25 199 LEU A N 1
ATOM 1656 C CA . LEU A 1 199 ? 0.075 0.272 -17.471 1.00 84.25 199 LEU A CA 1
ATOM 1657 C C . LEU A 1 199 ? -1.364 0.472 -17.955 1.00 84.25 199 LEU A C 1
ATOM 1659 O O . LEU A 1 199 ? -2.185 1.027 -17.217 1.00 84.25 199 LEU A O 1
ATOM 1663 N N . HIS A 1 200 ? -1.676 0.046 -19.180 1.00 82.88 200 HIS A N 1
ATOM 1664 C CA . HIS A 1 200 ? -3.028 0.108 -19.720 1.00 82.88 200 HIS A CA 1
ATOM 1665 C C . HIS A 1 200 ? -4.002 -0.703 -18.840 1.00 82.88 200 HIS A C 1
ATOM 1667 O O . HIS A 1 200 ? -3.621 -1.688 -18.208 1.00 82.88 200 HIS A O 1
ATOM 1673 N N . LYS A 1 201 ? -5.275 -0.292 -18.765 1.00 79.19 201 LYS A N 1
ATOM 1674 C CA . LYS A 1 201 ? -6.309 -0.996 -17.985 1.00 79.19 201 LYS A CA 1
ATOM 1675 C C . LYS A 1 201 ? -7.415 -1.508 -18.914 1.00 79.19 201 LYS A C 1
ATOM 1677 O O . LYS A 1 201 ? -8.187 -0.686 -19.402 1.00 79.19 201 LYS A O 1
ATOM 1682 N N . PRO A 1 202 ? -7.558 -2.834 -19.117 1.00 82.12 202 PRO A N 1
ATOM 1683 C CA . PRO A 1 202 ? -6.713 -3.923 -18.601 1.00 82.12 202 PRO A CA 1
ATOM 1684 C C . PRO A 1 202 ? -5.326 -3.956 -19.266 1.00 82.12 202 PRO A C 1
ATOM 1686 O O . PRO A 1 202 ? -5.167 -3.427 -20.364 1.00 82.12 202 PRO A O 1
ATOM 1689 N N . ALA A 1 203 ? -4.346 -4.588 -18.611 1.00 82.44 203 ALA A N 1
ATOM 1690 C CA . ALA A 1 203 ? -2.970 -4.656 -19.109 1.00 82.44 203 ALA A CA 1
ATOM 1691 C C . ALA A 1 203 ? -2.912 -5.284 -20.510 1.00 82.44 203 ALA A C 1
ATOM 1693 O O . ALA A 1 203 ? -3.407 -6.395 -20.727 1.00 82.44 203 ALA A O 1
ATOM 1694 N N . ASP A 1 204 ? -2.283 -4.587 -21.456 1.00 86.38 204 ASP A N 1
ATOM 1695 C CA . ASP A 1 204 ? -2.188 -5.014 -22.849 1.00 86.38 204 ASP A CA 1
ATOM 1696 C C . ASP A 1 204 ? -0.954 -5.901 -23.059 1.00 86.38 204 ASP A C 1
ATOM 1698 O O . ASP A 1 204 ? 0.099 -5.491 -23.558 1.00 86.38 204 ASP A O 1
ATOM 1702 N N . LEU A 1 205 ? -1.089 -7.163 -22.649 1.00 86.81 205 LEU A N 1
ATOM 1703 C CA . LEU A 1 205 ? -0.024 -8.160 -22.777 1.00 86.81 205 LEU A CA 1
ATOM 1704 C C . LEU A 1 205 ? 0.347 -8.437 -24.242 1.00 86.81 205 LEU A C 1
ATOM 1706 O O . LEU A 1 205 ? 1.489 -8.805 -24.523 1.00 86.81 205 LEU A O 1
ATOM 1710 N N . ALA A 1 206 ? -0.599 -8.264 -25.172 1.00 87.12 206 ALA A N 1
ATOM 1711 C CA . ALA A 1 206 ? -0.380 -8.503 -26.594 1.00 87.12 206 ALA A CA 1
ATOM 1712 C C . ALA A 1 206 ? 0.584 -7.468 -27.185 1.00 87.12 206 ALA A C 1
ATOM 1714 O O . ALA A 1 206 ? 1.501 -7.843 -27.917 1.00 87.12 206 ALA A O 1
ATOM 1715 N N . THR A 1 207 ? 0.428 -6.199 -26.803 1.00 87.69 207 THR A N 1
ATOM 1716 C CA . THR A 1 207 ? 1.334 -5.117 -27.204 1.00 87.69 207 THR A CA 1
ATOM 1717 C C . THR A 1 207 ? 2.639 -5.128 -26.404 1.00 87.69 207 THR A C 1
ATOM 1719 O O . THR A 1 207 ? 3.700 -4.863 -26.966 1.00 87.69 207 THR A O 1
ATOM 1722 N N . ALA A 1 208 ? 2.615 -5.491 -25.116 1.00 89.00 208 ALA A N 1
ATOM 1723 C CA . ALA A 1 208 ? 3.819 -5.522 -24.277 1.00 89.00 208 ALA A CA 1
ATOM 1724 C C . ALA A 1 208 ? 4.829 -6.606 -24.698 1.00 89.00 208 ALA A C 1
ATOM 1726 O O . ALA A 1 208 ? 6.040 -6.375 -24.709 1.00 89.00 208 ALA A O 1
ATOM 1727 N N . LYS A 1 209 ? 4.337 -7.798 -25.059 1.00 90.31 209 LYS A N 1
ATOM 1728 C CA . LYS A 1 209 ? 5.156 -8.975 -25.380 1.00 90.31 209 LYS A CA 1
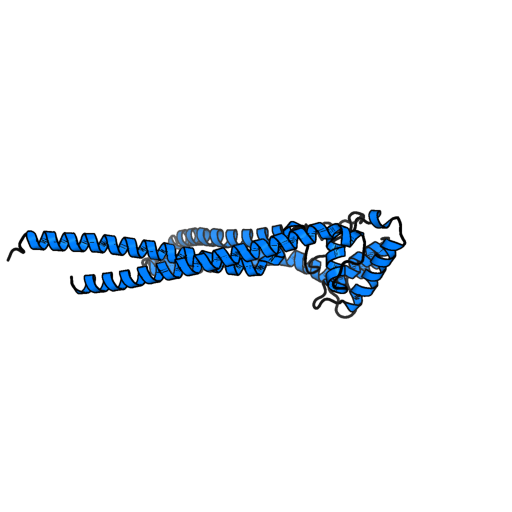ATOM 1729 C C . LYS A 1 209 ? 6.210 -8.750 -26.479 1.00 90.31 209 LYS A C 1
ATOM 1731 O O . LYS A 1 209 ? 7.364 -9.089 -26.222 1.00 90.31 209 LYS A O 1
ATOM 1736 N N . PRO A 1 210 ? 5.896 -8.203 -27.671 1.00 90.31 210 PRO A N 1
ATOM 1737 C CA . PRO A 1 210 ? 6.902 -7.991 -28.713 1.00 90.31 210 PRO A CA 1
ATOM 1738 C C . PRO A 1 210 ? 7.999 -7.008 -28.284 1.00 90.31 210 PRO A C 1
ATOM 1740 O O . PRO A 1 210 ? 9.173 -7.275 -28.527 1.00 90.31 210 PRO A O 1
ATOM 1743 N N . TYR A 1 211 ? 7.656 -5.923 -27.582 1.00 89.94 211 TYR A N 1
ATOM 1744 C CA . TYR A 1 211 ? 8.654 -4.975 -27.076 1.00 89.94 211 TYR A CA 1
ATOM 1745 C C . TYR A 1 211 ? 9.549 -5.594 -26.002 1.00 89.94 211 TYR A C 1
ATOM 1747 O O . TYR A 1 211 ? 10.761 -5.390 -26.004 1.00 89.94 211 TYR A O 1
ATOM 1755 N N . LEU A 1 212 ? 8.978 -6.409 -25.115 1.00 88.88 212 LEU A N 1
ATOM 1756 C CA . LEU A 1 212 ? 9.755 -7.116 -24.105 1.00 88.88 212 LEU A CA 1
ATOM 1757 C C . LEU A 1 212 ? 10.651 -8.197 -24.725 1.00 88.88 212 LEU A C 1
ATOM 1759 O O . LEU A 1 212 ? 11.775 -8.392 -24.274 1.00 88.88 212 LEU A O 1
ATOM 1763 N N . GLN A 1 213 ? 10.193 -8.871 -25.783 1.00 88.88 213 GLN A N 1
ATOM 1764 C CA . GLN A 1 213 ? 11.012 -9.814 -26.545 1.00 88.88 213 GLN A CA 1
ATOM 1765 C C . GLN A 1 213 ? 12.217 -9.117 -27.192 1.00 88.88 213 GLN A C 1
ATOM 1767 O O . GLN A 1 213 ? 13.328 -9.630 -27.100 1.00 88.88 213 GLN A O 1
ATOM 1772 N N . MET A 1 214 ? 12.032 -7.914 -27.747 1.00 88.00 214 MET A N 1
ATOM 1773 C CA . MET A 1 214 ? 13.149 -7.119 -28.270 1.00 88.00 214 MET A CA 1
ATOM 1774 C C . MET A 1 214 ? 14.206 -6.831 -27.200 1.00 88.00 214 MET A C 1
ATOM 1776 O O . MET A 1 214 ? 15.390 -6.880 -27.508 1.00 88.00 214 MET A O 1
ATOM 1780 N N . LEU A 1 215 ? 13.806 -6.571 -25.951 1.00 88.25 215 LEU A N 1
ATOM 1781 C CA . LEU A 1 215 ? 14.747 -6.379 -24.841 1.00 88.25 215 LEU A CA 1
ATOM 1782 C C . LEU A 1 215 ? 15.480 -7.669 -24.463 1.00 88.25 215 LEU A C 1
ATOM 1784 O O . LEU A 1 215 ? 16.683 -7.637 -24.224 1.00 88.25 215 LEU A O 1
ATOM 1788 N N . VAL A 1 216 ? 14.773 -8.802 -24.445 1.00 88.31 216 VAL A N 1
ATOM 1789 C CA . VAL A 1 216 ? 15.369 -10.124 -24.187 1.00 88.31 216 VAL A CA 1
ATOM 1790 C C . VAL A 1 216 ? 16.434 -10.453 -25.234 1.00 88.31 216 VAL A C 1
ATOM 1792 O O . VAL A 1 216 ? 17.506 -10.955 -24.895 1.00 88.31 216 VAL A O 1
ATOM 1795 N N . ASP A 1 217 ? 16.146 -10.171 -26.503 1.00 87.44 217 ASP A N 1
ATOM 1796 C CA . ASP A 1 217 ? 17.070 -10.429 -27.605 1.00 87.44 217 ASP A CA 1
ATOM 1797 C C . ASP A 1 217 ? 18.238 -9.435 -27.601 1.00 87.44 217 ASP A C 1
ATOM 1799 O O . ASP A 1 217 ? 19.385 -9.838 -27.811 1.00 87.44 217 ASP A O 1
ATOM 1803 N N . ALA A 1 218 ? 17.976 -8.168 -27.267 1.00 86.50 218 ALA A N 1
ATOM 1804 C CA . ALA A 1 218 ? 19.000 -7.142 -27.094 1.00 86.50 218 ALA A CA 1
ATOM 1805 C C . ALA A 1 218 ? 20.016 -7.522 -26.020 1.00 86.50 218 ALA A C 1
ATOM 1807 O O . ALA A 1 218 ? 21.212 -7.398 -26.247 1.00 86.50 218 ALA A O 1
ATOM 1808 N N . GLU A 1 219 ? 19.561 -8.029 -24.878 1.00 84.06 219 GLU A N 1
ATOM 1809 C CA . GLU A 1 219 ? 20.448 -8.425 -23.783 1.00 84.06 219 GLU A CA 1
ATOM 1810 C C . GLU A 1 219 ? 21.374 -9.587 -24.172 1.00 84.06 219 GLU A C 1
ATOM 1812 O O . GLU A 1 219 ? 22.515 -9.662 -23.726 1.00 84.06 219 GLU A O 1
ATOM 1817 N N . ARG A 1 220 ? 20.915 -10.482 -25.054 1.00 84.00 220 ARG A N 1
ATOM 1818 C CA . ARG A 1 220 ? 21.720 -11.612 -25.548 1.00 84.00 220 ARG A CA 1
ATOM 1819 C C . ARG A 1 220 ? 22.728 -11.212 -26.619 1.00 84.00 220 ARG A C 1
ATOM 1821 O O . ARG A 1 220 ? 23.757 -11.869 -26.750 1.00 84.00 220 ARG A O 1
ATOM 1828 N N . GLN A 1 221 ? 22.398 -10.211 -27.429 1.00 83.56 221 GLN A N 1
ATOM 1829 C CA . GLN A 1 221 ? 23.140 -9.884 -28.649 1.00 83.56 221 GLN A CA 1
ATOM 1830 C C . GLN A 1 221 ? 23.978 -8.609 -28.521 1.00 83.56 221 GLN A C 1
ATOM 1832 O O . GLN A 1 221 ? 24.956 -8.449 -29.250 1.00 83.56 221 GLN A O 1
ATOM 1837 N N . ASN A 1 222 ? 23.616 -7.696 -27.617 1.00 79.06 222 ASN A N 1
ATOM 1838 C CA . ASN A 1 222 ? 24.210 -6.370 -27.525 1.00 79.06 222 ASN A CA 1
ATOM 1839 C C . ASN A 1 222 ? 25.095 -6.229 -26.271 1.00 79.06 222 ASN A C 1
ATOM 1841 O O . ASN A 1 222 ? 24.576 -6.160 -25.157 1.00 79.06 222 ASN A O 1
ATOM 1845 N N . PRO A 1 223 ? 26.425 -6.078 -26.421 1.00 75.19 223 PRO A N 1
ATOM 1846 C CA . PRO A 1 223 ? 27.333 -5.885 -25.288 1.00 75.19 223 PRO A CA 1
ATOM 1847 C C . PRO A 1 223 ? 27.164 -4.525 -24.589 1.00 75.19 223 PRO A C 1
ATOM 1849 O O . PRO A 1 223 ? 27.735 -4.311 -23.526 1.00 75.19 223 PRO A O 1
ATOM 1852 N N . LYS A 1 224 ? 26.402 -3.587 -25.170 1.00 78.12 224 LYS A N 1
ATOM 1853 C CA . LYS A 1 224 ? 26.095 -2.283 -24.561 1.00 78.12 224 LYS A CA 1
ATOM 1854 C C . LYS A 1 224 ? 24.817 -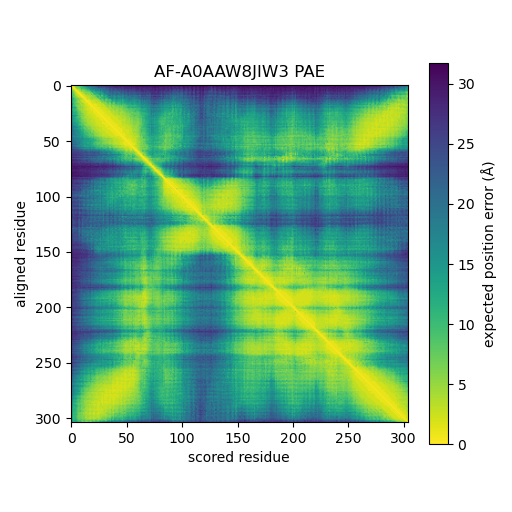2.292 -23.722 1.00 78.12 224 LYS A C 1
ATOM 1856 O O . LYS A 1 224 ? 24.408 -1.232 -23.262 1.00 78.12 224 LYS A O 1
ATOM 1861 N N . PHE A 1 225 ? 24.178 -3.446 -23.521 1.00 80.12 225 PHE A N 1
ATOM 1862 C CA . PHE A 1 225 ? 22.888 -3.516 -22.833 1.00 80.12 225 PHE A CA 1
ATOM 1863 C C . PHE A 1 225 ? 22.929 -2.919 -21.414 1.00 80.12 225 PHE A C 1
ATOM 1865 O O . PHE A 1 225 ? 22.048 -2.145 -21.040 1.00 80.12 225 PHE A O 1
ATOM 1872 N N . ASP A 1 226 ? 24.011 -3.169 -20.676 1.00 78.00 226 ASP A N 1
ATOM 1873 C CA . ASP A 1 226 ? 24.210 -2.628 -19.326 1.00 78.00 226 ASP A CA 1
ATOM 1874 C C . ASP A 1 226 ? 24.325 -1.096 -19.302 1.00 78.00 226 ASP A C 1
ATOM 1876 O O . ASP A 1 226 ? 24.016 -0.456 -18.297 1.00 78.00 226 ASP A O 1
ATOM 1880 N N . GLN A 1 227 ? 24.732 -0.483 -20.419 1.00 79.75 227 GLN A N 1
ATOM 1881 C CA . GLN A 1 227 ? 24.895 0.967 -20.511 1.00 79.75 227 GLN A CA 1
ATOM 1882 C C . GLN A 1 227 ? 23.543 1.680 -20.483 1.00 79.75 227 GLN A C 1
ATOM 1884 O O . GLN A 1 227 ? 23.475 2.790 -19.974 1.00 79.75 227 GLN A O 1
ATOM 1889 N N . TYR A 1 228 ? 22.453 1.055 -20.952 1.00 77.69 228 TYR A N 1
ATOM 1890 C CA . TYR A 1 228 ? 21.123 1.681 -20.970 1.00 77.69 228 TYR A CA 1
ATOM 1891 C C . TYR A 1 228 ? 20.549 1.951 -19.571 1.00 77.69 228 TYR A C 1
ATOM 1893 O O . TYR A 1 228 ? 19.626 2.757 -19.441 1.00 77.69 228 TYR A O 1
ATOM 1901 N N . GLY A 1 229 ? 21.093 1.326 -18.518 1.00 74.81 229 GLY A N 1
ATOM 1902 C CA . GLY A 1 229 ? 20.689 1.592 -17.136 1.00 74.81 229 GLY A CA 1
ATOM 1903 C C . GLY A 1 229 ? 19.252 1.162 -16.825 1.00 74.81 229 GLY A C 1
ATOM 1904 O O . GLY A 1 229 ? 18.562 1.824 -16.046 1.00 74.81 229 GLY A O 1
ATOM 1905 N N . PHE A 1 230 ? 18.774 0.085 -17.458 1.00 82.62 230 PHE A N 1
ATOM 1906 C CA . PHE A 1 230 ? 17.475 -0.503 -17.133 1.00 82.62 230 PHE A CA 1
ATOM 1907 C C . PHE A 1 230 ? 17.489 -1.063 -15.712 1.00 82.62 230 PHE A C 1
ATOM 1909 O O . PHE A 1 230 ? 18.422 -1.763 -15.322 1.00 82.62 230 PHE A O 1
ATOM 1916 N N . ARG A 1 231 ? 16.440 -0.772 -14.937 1.00 81.25 231 ARG A N 1
ATOM 1917 C CA . ARG A 1 231 ? 16.332 -1.277 -13.566 1.00 81.25 231 ARG A CA 1
ATOM 1918 C C . ARG A 1 231 ? 16.050 -2.785 -13.582 1.00 81.25 231 ARG A C 1
ATOM 1920 O O . ARG A 1 231 ? 15.035 -3.185 -14.167 1.00 81.25 231 ARG A O 1
ATOM 1927 N N . PRO A 1 232 ? 16.889 -3.614 -12.938 1.00 82.69 232 PRO A N 1
ATOM 1928 C CA . PRO A 1 232 ? 16.685 -5.058 -12.869 1.00 82.69 232 PRO A CA 1
ATOM 1929 C C . PRO A 1 232 ? 15.316 -5.457 -12.309 1.00 82.69 232 PRO A C 1
ATOM 193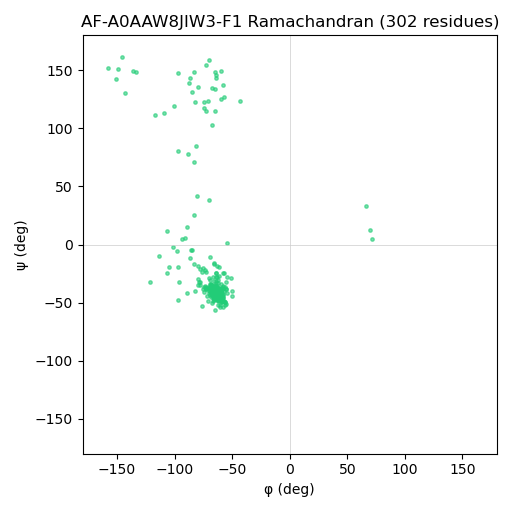1 O O . PRO A 1 232 ? 14.684 -6.381 -12.819 1.00 82.69 232 PRO A O 1
ATOM 1934 N N . GLU A 1 233 ? 14.824 -4.727 -11.305 1.00 80.06 233 GLU A N 1
ATOM 1935 C CA . GLU A 1 233 ? 13.552 -4.986 -10.622 1.00 80.06 233 GLU A CA 1
ATOM 1936 C C . GLU A 1 233 ? 12.369 -4.785 -11.574 1.00 80.06 233 GLU A C 1
ATOM 1938 O O . GLU A 1 233 ? 11.422 -5.566 -11.582 1.00 80.06 233 GLU A O 1
ATOM 1943 N N . GLN A 1 234 ? 12.455 -3.774 -12.439 1.00 81.31 234 GLN A N 1
ATOM 1944 C CA . GLN A 1 234 ? 11.413 -3.463 -13.415 1.00 81.31 234 GLN A CA 1
ATOM 1945 C C . GLN A 1 234 ? 11.403 -4.460 -14.569 1.00 81.31 234 GLN A C 1
ATOM 1947 O O . GLN A 1 234 ? 10.339 -4.916 -14.987 1.00 81.31 234 GLN A O 1
ATOM 1952 N N . LEU A 1 235 ? 12.583 -4.854 -15.058 1.00 84.62 235 LEU A N 1
ATOM 1953 C CA . LEU A 1 235 ? 12.692 -5.936 -16.036 1.00 84.62 235 LEU A CA 1
ATOM 1954 C C . LEU A 1 235 ? 12.137 -7.246 -15.470 1.00 84.62 235 LEU A C 1
ATOM 1956 O O . LEU A 1 235 ? 11.418 -7.951 -16.180 1.00 84.62 235 LEU A O 1
ATOM 1960 N N . TRP A 1 236 ? 12.405 -7.538 -14.195 1.00 87.06 236 TRP A N 1
ATOM 1961 C CA . TRP A 1 236 ? 11.821 -8.681 -13.502 1.00 87.06 236 TRP A CA 1
ATOM 1962 C C . TRP A 1 236 ? 10.293 -8.594 -13.451 1.00 87.06 236 TRP A C 1
ATOM 1964 O O . TRP A 1 236 ? 9.636 -9.522 -13.918 1.00 87.06 236 TRP A O 1
ATOM 1974 N N . THR A 1 237 ? 9.717 -7.477 -12.992 1.00 84.44 237 THR A N 1
ATOM 1975 C CA . THR A 1 237 ? 8.257 -7.287 -12.922 1.00 84.44 237 THR A CA 1
ATOM 1976 C C . THR A 1 237 ? 7.592 -7.441 -14.288 1.00 84.44 237 THR A C 1
ATOM 1978 O O . THR A 1 237 ? 6.614 -8.176 -14.416 1.00 84.44 237 THR A O 1
ATOM 1981 N N . MET A 1 238 ? 8.140 -6.818 -15.336 1.00 86.00 238 MET A N 1
ATOM 1982 C CA . MET A 1 238 ? 7.581 -6.923 -16.687 1.00 86.00 238 MET A CA 1
ATOM 1983 C C . MET A 1 238 ? 7.638 -8.358 -17.224 1.00 86.00 238 MET A C 1
ATOM 1985 O O . MET A 1 238 ? 6.665 -8.852 -17.792 1.00 86.00 238 MET A O 1
ATOM 1989 N N . GLN A 1 239 ? 8.760 -9.058 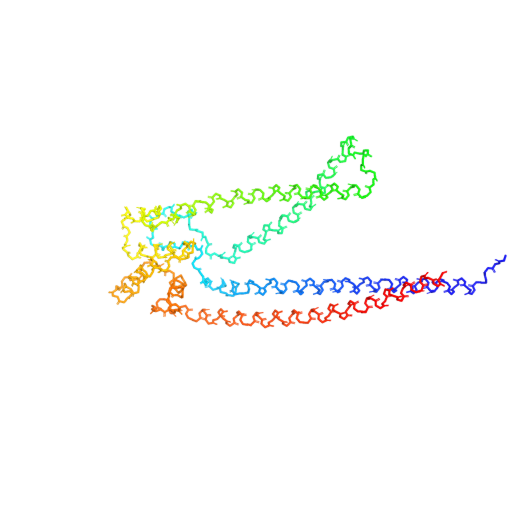-17.028 1.00 88.12 239 GLN A N 1
ATOM 1990 C CA . GLN A 1 239 ? 8.901 -10.456 -17.446 1.00 88.12 239 GLN A CA 1
ATOM 1991 C C . GLN A 1 239 ? 8.011 -11.390 -16.628 1.00 88.12 239 GLN A C 1
ATOM 1993 O O . GLN A 1 239 ? 7.440 -12.328 -17.182 1.00 88.12 239 GLN A O 1
ATOM 1998 N N . GLN A 1 240 ? 7.819 -11.111 -15.342 1.00 86.19 240 GLN A N 1
ATOM 1999 C CA . GLN A 1 240 ? 6.910 -11.864 -14.492 1.00 86.19 240 GLN A CA 1
ATOM 2000 C C . GLN A 1 240 ? 5.448 -11.661 -14.917 1.00 86.19 240 GLN A C 1
ATOM 2002 O O . GLN A 1 240 ? 4.712 -12.638 -15.020 1.00 86.19 240 GLN A O 1
ATOM 2007 N N . GLN A 1 241 ? 5.040 -10.434 -15.251 1.00 84.44 241 GLN A N 1
ATOM 2008 C CA . GLN A 1 241 ? 3.676 -10.116 -15.685 1.00 84.44 241 GLN A CA 1
ATOM 2009 C C . GLN A 1 241 ? 3.348 -10.672 -17.085 1.00 84.44 241 GLN A C 1
ATOM 2011 O O . GLN A 1 241 ? 2.229 -11.123 -17.321 1.00 84.44 241 GLN A O 1
ATOM 2016 N N . VAL A 1 242 ? 4.314 -10.678 -18.014 1.00 86.50 242 VAL A N 1
ATOM 2017 C CA . VAL A 1 242 ? 4.109 -11.143 -19.403 1.00 86.50 242 VAL A CA 1
ATOM 2018 C C . VAL A 1 242 ? 4.376 -12.642 -19.578 1.00 86.50 242 VAL A C 1
ATOM 2020 O O . VAL A 1 242 ? 3.649 -13.319 -20.305 1.00 86.50 242 VAL A O 1
ATOM 2023 N N . TYR A 1 243 ? 5.431 -13.171 -18.953 1.00 84.88 243 TYR A N 1
ATOM 2024 C CA . TYR A 1 243 ? 5.911 -14.544 -19.162 1.00 84.88 243 TYR A CA 1
ATOM 2025 C C . TYR A 1 243 ? 5.764 -15.452 -17.937 1.00 84.88 243 TYR A C 1
ATOM 2027 O O . TYR A 1 243 ? 6.008 -16.656 -18.051 1.00 84.88 243 TYR A O 1
ATOM 2035 N N . GLY A 1 244 ? 5.418 -14.909 -16.766 1.00 81.81 244 GLY A N 1
ATOM 2036 C CA . GLY A 1 244 ? 5.351 -15.660 -15.508 1.00 81.81 244 GLY A CA 1
ATOM 2037 C C . GLY A 1 244 ? 6.714 -16.067 -14.936 1.00 81.81 244 GLY A C 1
ATOM 2038 O O . GLY A 1 244 ? 6.756 -16.819 -13.961 1.00 81.81 244 GLY A O 1
ATOM 2039 N N . LYS A 1 245 ? 7.823 -15.631 -15.551 1.00 84.00 245 LYS A N 1
ATOM 2040 C CA . LYS A 1 245 ? 9.195 -15.941 -15.124 1.00 84.00 245 LYS A CA 1
ATOM 2041 C C . LYS A 1 245 ? 10.203 -14.918 -15.641 1.00 84.00 245 LYS A C 1
ATOM 2043 O O . LYS A 1 245 ? 10.049 -14.398 -16.744 1.00 84.00 245 LYS A O 1
ATOM 2048 N N . ALA A 1 246 ? 11.298 -14.741 -14.904 1.00 83.88 246 ALA A N 1
ATOM 2049 C CA . ALA A 1 246 ? 12.468 -13.993 -15.361 1.00 83.88 246 ALA A CA 1
ATOM 2050 C C . ALA A 1 246 ? 13.280 -14.801 -16.392 1.00 83.88 246 ALA A C 1
ATOM 2052 O O . ALA A 1 246 ? 13.812 -15.877 -16.097 1.00 83.88 246 ALA A O 1
ATOM 2053 N N . ILE A 1 247 ? 13.372 -14.280 -17.612 1.00 83.50 247 ILE A N 1
ATOM 2054 C CA . ILE A 1 247 ? 14.064 -14.891 -18.753 1.00 83.50 247 ILE A CA 1
ATOM 2055 C C . ILE A 1 247 ? 15.481 -14.333 -18.899 1.00 83.50 247 ILE A C 1
ATOM 2057 O O . ILE A 1 247 ? 16.365 -15.069 -19.342 1.00 83.50 247 ILE A O 1
ATOM 2061 N N . THR A 1 248 ? 15.706 -13.066 -18.546 1.00 83.88 248 THR A N 1
ATOM 2062 C CA . THR A 1 248 ? 16.993 -12.418 -18.810 1.00 83.88 248 THR A CA 1
ATOM 2063 C C . THR A 1 248 ? 17.953 -12.417 -17.616 1.00 83.88 248 THR A C 1
ATOM 2065 O O . THR A 1 248 ? 17.487 -12.367 -16.475 1.00 83.88 248 THR A O 1
ATOM 2068 N N . PRO A 1 249 ? 19.282 -12.487 -17.846 1.00 81.50 249 PRO A N 1
ATOM 2069 C CA . PRO A 1 249 ? 20.294 -12.388 -16.790 1.00 81.50 249 PRO A CA 1
ATOM 2070 C C . PRO A 1 249 ? 20.117 -11.189 -15.846 1.00 81.50 249 PRO A C 1
ATOM 2072 O O . PRO A 1 249 ? 20.167 -11.360 -14.627 1.00 81.50 249 PRO A O 1
ATOM 2075 N N . VAL A 1 250 ? 19.834 -10.000 -16.380 1.00 81.88 250 VAL A N 1
ATOM 2076 C CA . VAL A 1 250 ? 19.600 -8.775 -15.606 1.00 81.88 250 VAL A CA 1
ATOM 2077 C C . VAL A 1 250 ? 18.368 -8.936 -14.716 1.00 81.88 250 VAL A C 1
ATOM 2079 O O . VAL A 1 250 ? 18.452 -8.677 -13.519 1.00 81.88 250 VAL A O 1
ATOM 2082 N N . ALA A 1 251 ? 17.253 -9.463 -15.227 1.00 79.81 251 ALA A N 1
ATOM 2083 C CA . ALA A 1 251 ? 16.073 -9.747 -14.402 1.00 79.81 251 ALA A CA 1
ATOM 2084 C C . ALA A 1 251 ? 16.329 -10.854 -13.357 1.00 79.81 251 ALA A C 1
ATOM 2086 O O . ALA A 1 251 ? 15.766 -10.835 -12.263 1.00 79.81 251 ALA A O 1
ATOM 2087 N N . GLN A 1 252 ? 17.194 -11.825 -13.663 1.00 83.62 252 GLN A N 1
ATOM 2088 C CA . GLN A 1 252 ? 17.571 -12.896 -12.736 1.00 83.62 252 GLN A CA 1
ATOM 2089 C C . GLN A 1 252 ? 18.510 -12.432 -11.618 1.00 83.62 252 GLN A C 1
ATOM 2091 O O . GLN A 1 252 ? 18.525 -13.067 -10.564 1.00 83.62 252 GLN A O 1
ATOM 2096 N N . SER A 1 253 ? 19.237 -11.324 -11.794 1.00 82.50 253 SER A N 1
ATOM 2097 C CA . SER A 1 253 ? 20.090 -10.747 -10.741 1.00 82.50 253 SER A CA 1
ATOM 2098 C C . SER A 1 253 ? 19.308 -10.388 -9.466 1.00 82.50 253 SER A C 1
ATOM 2100 O O . SER A 1 253 ? 19.846 -10.412 -8.363 1.00 82.50 253 SER A O 1
ATOM 2102 N N . VAL A 1 254 ? 18.002 -10.152 -9.604 1.00 82.31 254 VAL A N 1
ATOM 2103 C CA . VAL A 1 254 ? 17.083 -9.782 -8.521 1.00 82.31 254 VAL A CA 1
ATOM 2104 C C . VAL A 1 254 ? 16.524 -11.007 -7.790 1.00 82.31 254 VAL A C 1
ATOM 2106 O O . VAL A 1 254 ? 15.841 -10.878 -6.780 1.00 82.31 254 VAL A O 1
ATOM 2109 N N . LYS A 1 255 ? 16.826 -12.229 -8.246 1.00 82.19 255 LYS A N 1
ATOM 2110 C CA . LYS A 1 255 ? 16.269 -13.473 -7.688 1.00 82.19 255 LYS A CA 1
ATOM 2111 C C . LYS A 1 255 ? 16.495 -13.614 -6.181 1.00 82.19 255 LYS A C 1
ATOM 2113 O O . LYS A 1 255 ? 15.598 -14.081 -5.481 1.00 82.19 255 LYS A O 1
ATOM 2118 N N . ASP A 1 256 ? 17.654 -13.198 -5.676 1.00 82.62 256 ASP A N 1
ATOM 2119 C CA . ASP A 1 256 ? 17.933 -13.230 -4.237 1.00 82.62 256 ASP A CA 1
ATOM 2120 C C . ASP A 1 256 ? 17.084 -12.207 -3.471 1.00 82.62 256 ASP A C 1
ATOM 2122 O O . ASP A 1 256 ? 16.579 -12.512 -2.391 1.00 82.62 256 ASP A O 1
ATOM 2126 N N . GLN A 1 257 ? 16.849 -11.026 -4.050 1.00 81.50 257 GLN A N 1
ATOM 2127 C CA . GLN A 1 257 ? 15.953 -10.017 -3.479 1.00 81.50 257 GLN A CA 1
ATOM 2128 C C . GLN A 1 257 ? 14.497 -10.498 -3.484 1.00 81.50 257 GLN A C 1
ATOM 2130 O O . GLN A 1 257 ? 13.819 -10.372 -2.470 1.00 81.50 257 GLN A O 1
ATOM 2135 N N . VAL A 1 258 ? 14.042 -11.133 -4.570 1.00 83.50 258 VAL A N 1
ATOM 2136 C CA . VAL A 1 258 ? 12.708 -11.754 -4.673 1.00 83.50 258 VAL A CA 1
ATOM 2137 C C . VAL A 1 258 ? 12.540 -12.839 -3.614 1.00 83.50 258 VAL A C 1
ATOM 2139 O O . VAL A 1 258 ? 11.557 -12.844 -2.882 1.00 83.50 258 VAL A O 1
ATOM 2142 N N . LYS A 1 259 ? 13.529 -13.724 -3.461 1.00 85.81 259 LYS A N 1
ATOM 2143 C CA . LYS A 1 259 ? 13.500 -14.773 -2.435 1.00 85.81 259 LYS A CA 1
ATOM 2144 C C . LYS A 1 259 ? 13.447 -14.183 -1.024 1.00 85.81 259 LYS A C 1
ATOM 2146 O O . LYS A 1 259 ? 12.712 -14.684 -0.176 1.00 85.81 259 LYS A O 1
ATOM 2151 N N . ASN A 1 260 ? 14.209 -13.124 -0.757 1.00 84.06 260 ASN A N 1
ATOM 2152 C CA . ASN A 1 260 ? 14.168 -12.430 0.530 1.00 84.06 260 ASN A CA 1
ATOM 2153 C C . ASN A 1 260 ? 12.812 -11.745 0.765 1.00 84.06 260 ASN A C 1
ATOM 2155 O O . ASN A 1 260 ? 12.290 -11.818 1.878 1.00 84.06 260 ASN A O 1
ATOM 2159 N N . ALA A 1 261 ? 12.216 -11.152 -0.272 1.00 84.31 261 ALA A N 1
ATOM 2160 C CA . ALA A 1 261 ? 10.878 -10.571 -0.223 1.00 84.31 261 ALA A CA 1
ATOM 2161 C C . ALA A 1 261 ? 9.811 -11.630 0.094 1.00 84.31 261 ALA A C 1
ATOM 2163 O O . ALA A 1 261 ? 9.024 -11.435 1.015 1.00 84.31 261 ALA A O 1
ATOM 2164 N N . GLU A 1 262 ? 9.839 -12.787 -0.574 1.00 86.88 262 GLU A N 1
ATOM 2165 C CA . GLU A 1 262 ? 8.940 -13.918 -0.295 1.00 86.88 262 GLU A CA 1
ATOM 2166 C C . GLU A 1 262 ? 9.107 -14.457 1.135 1.00 86.88 262 GLU A C 1
ATOM 2168 O O . GLU A 1 262 ? 8.127 -14.784 1.811 1.00 86.88 262 GLU A O 1
ATOM 2173 N N . LEU A 1 263 ? 10.347 -14.543 1.632 1.00 87.31 263 LEU A N 1
ATOM 2174 C CA . LEU A 1 263 ? 10.620 -14.962 3.010 1.00 87.31 263 LEU A CA 1
ATOM 2175 C C . LEU A 1 263 ? 10.052 -13.968 4.027 1.00 87.31 263 LEU A C 1
ATOM 2177 O O . LEU A 1 263 ? 9.439 -14.392 5.010 1.00 87.31 263 LEU A O 1
ATOM 2181 N N . ILE A 1 264 ? 10.236 -12.667 3.794 1.00 87.12 264 ILE A N 1
ATOM 2182 C CA . ILE A 1 264 ? 9.684 -11.608 4.646 1.00 87.12 264 ILE A CA 1
ATOM 2183 C C . ILE A 1 264 ? 8.160 -11.607 4.579 1.00 87.12 264 ILE A C 1
ATOM 2185 O O . ILE A 1 264 ? 7.525 -11.538 5.628 1.00 87.12 264 ILE A O 1
ATOM 2189 N N . GLU A 1 265 ? 7.566 -11.751 3.394 1.00 88.56 265 GLU A N 1
ATOM 2190 C CA . GLU A 1 265 ? 6.116 -11.863 3.229 1.00 88.56 265 GLU A CA 1
ATOM 2191 C C . GLU A 1 265 ? 5.572 -13.025 4.060 1.00 88.56 265 GLU A C 1
ATOM 2193 O O . GLU A 1 265 ? 4.674 -12.840 4.882 1.00 88.56 265 GLU A O 1
ATOM 2198 N N . LYS A 1 266 ? 6.161 -14.215 3.906 1.00 90.56 266 LYS A N 1
ATOM 2199 C CA . LYS A 1 266 ? 5.737 -15.416 4.627 1.00 90.56 266 LYS A CA 1
ATOM 2200 C C . LYS A 1 266 ? 5.915 -15.265 6.138 1.00 90.56 266 LYS A C 1
ATOM 2202 O O . LYS A 1 266 ? 5.031 -15.644 6.907 1.00 90.56 266 LYS A O 1
ATOM 2207 N N . MET A 1 267 ? 7.035 -14.696 6.585 1.00 90.19 267 MET A N 1
ATOM 2208 C CA . MET A 1 267 ? 7.277 -14.417 8.002 1.00 90.19 267 MET A CA 1
ATOM 2209 C C . MET A 1 267 ? 6.242 -13.432 8.555 1.00 90.19 267 MET A C 1
ATOM 2211 O O . MET A 1 267 ? 5.654 -13.679 9.608 1.00 90.19 267 MET A O 1
ATOM 2215 N N . MET A 1 268 ? 5.983 -12.345 7.829 1.00 88.88 268 MET A N 1
ATOM 2216 C CA . MET A 1 268 ? 5.020 -11.322 8.214 1.00 88.88 268 MET A CA 1
ATOM 2217 C C . MET A 1 268 ? 3.604 -11.894 8.271 1.00 88.88 268 MET A C 1
ATOM 2219 O O . MET A 1 268 ? 2.895 -11.644 9.244 1.00 88.88 268 MET A O 1
ATOM 2223 N N . GLN A 1 269 ? 3.230 -12.742 7.312 1.00 91.31 269 GLN A N 1
ATOM 2224 C CA . GLN A 1 269 ? 1.964 -13.467 7.314 1.00 91.31 269 GLN A CA 1
ATOM 2225 C C . GLN A 1 269 ? 1.802 -14.302 8.594 1.00 91.31 269 GLN A C 1
ATOM 2227 O O . GLN A 1 269 ? 0.780 -14.185 9.274 1.00 91.31 269 GLN A O 1
ATOM 2232 N N . TYR A 1 270 ? 2.805 -15.103 8.975 1.00 92.12 270 TYR A N 1
ATOM 2233 C CA . TYR A 1 270 ? 2.746 -15.900 10.208 1.00 92.12 270 TYR A CA 1
ATOM 2234 C C . TYR A 1 270 ? 2.650 -15.037 11.468 1.00 92.12 270 TYR A C 1
ATOM 2236 O O . TYR A 1 270 ? 1.836 -15.322 12.352 1.00 92.12 270 TYR A O 1
ATOM 2244 N N . VAL A 1 271 ? 3.451 -13.972 11.558 1.00 91.81 271 VAL A N 1
ATOM 2245 C CA . VAL A 1 271 ? 3.430 -13.049 12.701 1.00 91.81 271 VAL A CA 1
ATOM 2246 C C . VAL A 1 271 ? 2.064 -12.373 12.820 1.00 91.81 271 VAL A C 1
ATOM 2248 O O . VAL A 1 271 ? 1.480 -12.361 13.904 1.00 91.81 271 VAL A O 1
ATOM 2251 N N . LEU A 1 272 ? 1.506 -11.875 11.714 1.00 91.69 272 LEU A N 1
ATOM 2252 C CA . LEU A 1 272 ? 0.204 -11.210 11.694 1.00 91.69 272 LEU A CA 1
ATOM 2253 C C . LEU A 1 272 ? -0.939 -12.162 12.059 1.00 91.69 272 LEU A C 1
ATOM 2255 O O . LEU A 1 272 ? -1.793 -11.784 12.859 1.00 91.69 272 LEU A O 1
ATOM 2259 N N . TRP A 1 273 ? -0.937 -13.402 11.560 1.00 92.88 273 TRP A N 1
ATOM 2260 C CA . TRP A 1 273 ? -1.922 -14.416 11.963 1.00 92.88 273 TRP A CA 1
ATOM 2261 C C . TRP A 1 273 ? -1.815 -14.794 13.440 1.00 92.88 273 TRP A C 1
ATOM 2263 O O . TRP A 1 273 ? -2.837 -15.011 14.099 1.00 92.88 273 TRP A O 1
ATOM 2273 N N . THR A 1 274 ? -0.595 -14.838 13.976 1.00 92.75 274 THR A N 1
ATOM 2274 C CA . THR A 1 274 ? -0.353 -15.106 15.399 1.00 92.75 274 THR A CA 1
ATOM 2275 C C . THR A 1 274 ? -0.896 -13.968 16.260 1.00 92.75 274 THR A C 1
ATOM 2277 O O . THR A 1 274 ? -1.657 -14.216 17.196 1.00 92.75 274 THR A O 1
ATOM 2280 N N . ILE A 1 275 ? -0.575 -12.716 15.912 1.00 92.31 275 ILE A N 1
ATOM 2281 C CA . ILE A 1 275 ? -1.082 -11.522 16.605 1.00 92.31 275 ILE A CA 1
ATOM 2282 C C . ILE A 1 275 ? -2.605 -11.456 16.513 1.00 92.31 275 ILE A C 1
ATOM 2284 O O . ILE A 1 275 ? -3.258 -11.213 17.527 1.00 92.31 275 ILE A O 1
ATOM 2288 N N . PHE A 1 276 ? -3.175 -11.707 15.333 1.00 93.50 276 PHE A N 1
ATOM 2289 C CA . PHE A 1 276 ? -4.618 -11.740 15.128 1.00 93.50 276 PHE A CA 1
ATOM 2290 C C . PHE A 1 276 ? -5.282 -12.775 16.041 1.00 93.50 276 PHE A C 1
ATOM 2292 O O . PHE A 1 276 ? -6.174 -12.433 16.813 1.00 93.50 276 PHE A O 1
ATOM 2299 N N . SER A 1 277 ? -4.813 -14.024 16.005 1.00 93.06 277 SER A N 1
ATOM 2300 C CA . SER A 1 277 ? -5.402 -15.118 16.784 1.00 93.06 277 SER A CA 1
ATOM 2301 C C . SER A 1 277 ? -5.302 -14.852 18.287 1.00 93.06 277 SER A C 1
ATOM 2303 O O . SER A 1 277 ? -6.289 -14.982 19.011 1.00 93.06 277 SER A O 1
ATOM 2305 N N . LEU A 1 278 ? -4.133 -14.407 18.760 1.00 94.50 278 LEU A N 1
ATOM 2306 C CA . LEU A 1 278 ? -3.912 -14.071 20.165 1.00 94.50 278 LEU A CA 1
ATOM 2307 C C . LEU A 1 278 ? -4.799 -12.899 20.615 1.00 94.50 278 LEU A C 1
ATOM 2309 O O . LEU A 1 278 ? -5.456 -12.981 21.653 1.00 94.50 278 LEU A O 1
ATOM 2313 N N . SER A 1 279 ? -4.865 -11.832 19.815 1.00 92.38 279 SER A N 1
ATOM 2314 C CA . SER A 1 279 ? -5.678 -10.648 20.115 1.00 92.38 279 SER A CA 1
ATOM 2315 C C . SER A 1 279 ? -7.172 -10.971 20.113 1.00 92.38 279 SER A C 1
ATOM 2317 O O . SER A 1 279 ? -7.914 -10.437 20.940 1.00 92.38 279 SER A O 1
ATOM 2319 N N . LEU A 1 280 ? -7.621 -11.881 19.245 1.00 93.75 280 LEU A N 1
ATOM 2320 C CA . LEU A 1 280 ? -9.009 -12.335 19.191 1.00 93.75 280 LEU A CA 1
ATOM 2321 C C . LEU A 1 280 ? -9.388 -13.100 20.462 1.00 93.75 280 LEU A C 1
ATOM 2323 O O . LEU A 1 280 ? -10.408 -12.802 21.084 1.00 93.75 280 LEU A O 1
ATOM 2327 N N . VAL A 1 281 ? -8.545 -14.049 20.882 1.00 95.25 281 VAL A N 1
ATOM 2328 C CA . VAL A 1 281 ? -8.761 -14.839 22.105 1.00 95.25 281 VAL A CA 1
ATOM 2329 C C . VAL A 1 281 ? -8.785 -13.934 23.337 1.00 95.25 281 VAL A C 1
ATOM 2331 O O . VAL A 1 281 ? -9.696 -14.041 24.161 1.00 95.25 281 VAL A O 1
ATOM 2334 N N . ILE A 1 282 ? -7.836 -12.998 23.445 1.00 93.25 282 ILE A N 1
ATOM 2335 C CA . ILE A 1 282 ? -7.790 -12.026 24.545 1.00 93.25 282 ILE A CA 1
ATOM 2336 C C . ILE A 1 282 ? -9.041 -11.138 24.535 1.00 93.25 282 ILE A C 1
ATOM 2338 O O . ILE A 1 282 ? -9.673 -10.967 25.580 1.00 93.25 282 ILE A O 1
ATOM 2342 N N . ALA A 1 283 ? -9.445 -10.613 23.374 1.00 92.50 283 ALA A N 1
ATOM 2343 C CA . ALA A 1 283 ? -10.635 -9.772 23.249 1.00 92.50 283 ALA A CA 1
ATOM 2344 C C . ALA A 1 283 ? -11.900 -10.516 23.704 1.00 92.50 283 ALA A C 1
ATOM 2346 O O . ALA A 1 283 ? -12.675 -9.979 24.499 1.00 92.50 283 ALA A O 1
ATOM 2347 N N . LEU A 1 284 ? -12.077 -11.766 23.261 1.00 93.00 284 LEU A N 1
ATOM 2348 C CA . LEU A 1 284 ? -13.204 -12.618 23.647 1.00 93.00 284 LEU A CA 1
ATOM 2349 C C . LEU A 1 284 ? -13.222 -12.882 25.153 1.00 93.00 284 LEU A C 1
ATOM 2351 O O . LEU A 1 284 ? -14.256 -12.702 25.801 1.00 93.00 284 LEU A O 1
ATOM 2355 N N . PHE A 1 285 ? -12.083 -13.261 25.733 1.00 94.50 285 PHE A N 1
ATOM 2356 C CA . PHE A 1 285 ? -11.993 -13.564 27.159 1.00 94.50 285 PHE A CA 1
ATOM 2357 C C . PHE A 1 285 ? -12.298 -12.333 28.025 1.00 94.50 285 PHE A C 1
ATOM 2359 O O . PHE A 1 285 ? -13.118 -12.396 28.946 1.00 94.50 285 PHE A O 1
ATOM 2366 N N . LEU A 1 286 ? -11.706 -11.183 27.691 1.00 92.31 286 LEU A N 1
ATOM 2367 C CA . LEU A 1 286 ? -11.952 -9.920 28.391 1.00 92.31 286 LEU A CA 1
ATOM 2368 C C . LEU A 1 286 ? -13.407 -9.459 28.251 1.00 92.31 286 LEU A C 1
ATOM 2370 O O . LEU A 1 286 ? -14.004 -8.998 29.229 1.00 92.31 286 LEU A O 1
ATOM 2374 N N . TYR A 1 287 ? -14.000 -9.620 27.065 1.00 91.94 287 TYR A N 1
ATOM 2375 C CA . TYR A 1 287 ? -15.402 -9.298 26.821 1.00 91.94 287 TYR A CA 1
ATOM 2376 C C . TYR A 1 287 ? -16.345 -10.173 27.657 1.00 91.94 287 TYR A C 1
ATOM 2378 O O . TYR A 1 287 ? -17.248 -9.648 28.314 1.00 91.94 287 TYR A O 1
ATOM 2386 N N . LEU A 1 288 ? -16.108 -11.489 27.714 1.00 91.62 288 LEU A N 1
ATOM 2387 C CA . LEU A 1 288 ? -16.903 -12.415 28.527 1.00 91.62 288 LEU A CA 1
ATOM 2388 C C . LEU A 1 288 ? -16.843 -12.060 30.019 1.00 91.62 288 LEU A C 1
ATOM 2390 O O . LEU A 1 288 ? -17.883 -12.005 30.683 1.00 91.62 288 LEU A O 1
ATOM 2394 N N . ILE A 1 289 ? -15.651 -11.763 30.549 1.00 91.88 289 ILE A N 1
ATOM 2395 C CA . ILE A 1 289 ? -15.491 -11.333 31.947 1.00 91.88 289 ILE A CA 1
ATOM 2396 C C . ILE A 1 289 ? -16.212 -10.001 32.183 1.00 91.88 289 ILE A C 1
ATOM 2398 O O . ILE A 1 289 ? -16.958 -9.869 33.157 1.00 91.88 289 ILE A O 1
ATOM 2402 N N . SER A 1 290 ? -16.032 -9.025 31.289 1.00 90.25 290 SER A N 1
ATOM 2403 C CA . SER A 1 290 ? -16.698 -7.720 31.369 1.00 90.25 290 SER A CA 1
ATOM 2404 C C . SER A 1 290 ? -18.225 -7.860 31.377 1.00 90.25 290 SER A C 1
ATOM 2406 O O . SER A 1 290 ? -18.897 -7.236 32.201 1.00 90.25 290 SER A O 1
ATOM 2408 N N . SER A 1 291 ? -18.780 -8.738 30.536 1.00 87.19 291 SER A N 1
ATOM 2409 C CA . SER A 1 291 ? -20.220 -9.019 30.463 1.00 87.19 291 SER A CA 1
ATOM 2410 C C . SER A 1 291 ? -20.761 -9.656 31.750 1.00 87.19 291 SER A C 1
ATOM 2412 O O . SER A 1 291 ? -21.778 -9.213 32.301 1.00 87.19 291 SER A O 1
ATOM 2414 N N . ARG A 1 292 ? -20.039 -10.637 32.314 1.00 90.50 292 ARG A N 1
ATOM 2415 C CA . ARG A 1 292 ? -20.404 -11.239 33.609 1.00 90.50 292 ARG A CA 1
ATOM 2416 C C . ARG A 1 292 ? -20.366 -10.219 34.747 1.00 90.50 292 ARG A C 1
ATOM 2418 O O . ARG A 1 292 ? -21.281 -10.195 35.572 1.00 90.50 292 ARG A O 1
ATOM 2425 N N . LEU A 1 293 ? -19.352 -9.350 34.781 1.00 88.00 293 LEU A N 1
ATOM 2426 C CA . LEU A 1 293 ? -19.267 -8.268 35.767 1.00 88.00 293 LEU A CA 1
ATOM 2427 C C . LEU A 1 293 ? -20.397 -7.253 35.598 1.00 88.00 293 LEU A C 1
ATOM 2429 O O . LEU A 1 293 ? -21.007 -6.880 36.594 1.00 88.00 293 LEU A O 1
ATOM 2433 N N . LYS A 1 294 ? -20.730 -6.860 34.363 1.00 88.38 294 LYS A N 1
ATOM 2434 C CA . LYS A 1 294 ? -21.852 -5.956 34.070 1.00 88.38 294 LYS A CA 1
ATOM 2435 C C . LYS A 1 294 ? -23.178 -6.525 34.584 1.00 88.38 294 LYS A C 1
ATOM 2437 O O . LYS A 1 294 ? -23.917 -5.825 35.268 1.00 88.38 294 LYS A O 1
ATOM 2442 N N . THR A 1 295 ? -23.428 -7.811 34.342 1.00 88.88 295 THR A N 1
ATOM 2443 C CA . THR A 1 295 ? -24.627 -8.516 34.833 1.00 88.88 295 THR A CA 1
ATOM 2444 C C . THR A 1 295 ? -24.673 -8.575 36.364 1.00 88.88 295 THR A C 1
ATOM 2446 O O . THR A 1 295 ? -25.737 -8.470 36.970 1.00 88.88 295 THR A O 1
ATOM 2449 N N . ARG A 1 296 ? -23.520 -8.747 37.024 1.00 87.81 296 ARG A N 1
ATOM 2450 C CA . ARG A 1 296 ? -23.430 -8.724 38.491 1.00 87.81 296 ARG A CA 1
ATOM 2451 C C . ARG A 1 296 ? -23.664 -7.323 39.059 1.00 87.81 296 ARG A C 1
ATOM 2453 O O . ARG A 1 296 ? -24.382 -7.210 40.041 1.00 87.81 296 ARG A O 1
ATOM 2460 N N . ILE A 1 297 ? -23.079 -6.290 38.454 1.00 86.94 297 ILE A N 1
ATOM 2461 C CA . ILE A 1 297 ? -23.277 -4.891 38.860 1.00 86.94 297 ILE A CA 1
ATOM 2462 C C . ILE A 1 297 ? -24.765 -4.540 38.787 1.00 86.94 297 ILE A C 1
ATOM 2464 O O . ILE A 1 297 ? -25.306 -4.077 39.781 1.00 86.94 297 ILE A O 1
ATOM 2468 N N . PHE A 1 298 ? -25.430 -4.870 37.676 1.00 87.44 298 PHE A N 1
ATOM 2469 C CA . PHE A 1 298 ? -26.862 -4.619 37.494 1.00 87.44 298 PHE A CA 1
ATOM 2470 C C . PHE A 1 298 ? -27.727 -5.280 38.579 1.00 87.44 298 PHE A C 1
ATOM 2472 O O . PHE A 1 298 ? -28.607 -4.640 39.141 1.00 87.44 298 PHE A O 1
ATOM 2479 N N . ARG A 1 299 ? -27.438 -6.540 38.937 1.00 87.12 299 ARG A N 1
ATOM 2480 C CA . ARG A 1 299 ? -28.155 -7.233 40.022 1.00 87.12 299 ARG A CA 1
ATOM 2481 C C . ARG A 1 299 ? -27.955 -6.579 41.390 1.00 87.12 299 ARG A C 1
ATOM 2483 O O . ARG A 1 299 ? -28.905 -6.524 42.155 1.00 87.12 299 ARG A O 1
ATOM 2490 N N . ILE A 1 300 ? -26.743 -6.105 41.696 1.00 84.31 300 ILE A N 1
ATOM 2491 C CA . ILE A 1 300 ? -26.464 -5.440 42.980 1.00 84.31 300 ILE A CA 1
ATOM 2492 C C . ILE A 1 300 ? -27.156 -4.072 43.031 1.00 84.31 300 ILE A C 1
ATOM 2494 O O . ILE A 1 300 ? -27.731 -3.733 44.057 1.00 84.31 300 ILE A O 1
ATOM 2498 N N . GLU A 1 301 ? -27.151 -3.320 41.926 1.00 85.00 301 GLU A N 1
ATOM 2499 C CA . GLU A 1 301 ? -27.859 -2.035 41.818 1.00 85.00 301 GLU A CA 1
ATOM 2500 C C . GLU A 1 301 ? -29.374 -2.171 41.972 1.00 85.00 301 GLU A C 1
ATOM 2502 O O . GLU A 1 301 ? -29.994 -1.271 42.512 1.00 85.00 301 GLU A O 1
ATOM 2507 N N . GLN A 1 302 ? -29.970 -3.278 41.520 1.00 82.56 302 GLN A N 1
ATOM 2508 C CA . GLN A 1 302 ? -31.399 -3.545 41.720 1.00 82.56 302 GLN A CA 1
ATOM 2509 C C . GLN A 1 302 ? -31.755 -3.979 43.150 1.00 82.56 302 GLN A C 1
ATOM 2511 O O . GLN A 1 302 ? -32.925 -3.938 43.515 1.00 82.56 302 GLN A O 1
ATOM 2516 N N . SER A 1 303 ? -30.779 -4.463 43.925 1.00 77.06 303 SER A N 1
ATOM 2517 C CA . SER A 1 303 ? -30.975 -4.947 45.301 1.00 77.06 303 SER A CA 1
ATOM 2518 C C . SER A 1 303 ? -30.633 -3.921 46.389 1.00 77.06 303 SER A C 1
ATOM 2520 O O . SER A 1 303 ? -30.801 -4.227 47.568 1.00 77.06 303 SER A O 1
ATOM 2522 N N . LEU A 1 304 ? -30.092 -2.766 45.990 1.00 71.56 304 LEU A N 1
ATOM 2523 C CA . LEU A 1 304 ? -29.828 -1.590 46.825 1.00 71.56 304 LEU A CA 1
ATOM 2524 C C . LEU A 1 304 ? -31.032 -0.648 46.766 1.00 71.56 304 LEU A C 1
ATOM 2526 O O . LEU A 1 304 ? -31.356 -0.076 47.827 1.00 71.56 304 LEU A O 1
#

Foldseek 3Di:
DDDPVVVVVVVVVLVVVLVVLVVLLVVLLVLLVVLVVLLVVLVVCLVCLLVVLQLVLLADLFLQAFDAFPPDPDPCVLRHDPSRVVVVVVVVVVLVVCLQVVLLVQLVVVLVVQCVDPVVVVVPPDPVSSVVSSVVSSVVSSVVSVVVVCVVVCVSVVVRCQQLDDDPDRCPHVVNVVVVPDPDDLLSSLSRSLSSQRNDVVRNLVRNVVSLVVLQVCLVPPPCNVVRRDQLSSNLSSCCVNPVGRDHPSVCVCVVVVVSSVVSSVVSSVVSVVSSVVSVVSSVVSVVVSVVSVVVSVVSVVVD

pLDDT: mean 80.52, std 10.8, range [45.75, 95.25]

Organism: NCBI:txid202952

Secondary structure (DSSP, 8-state):
-PPPHHHHHHHHHHHHHHHHHHHHHHHHHHHHHHHHHHHHHHHHHHHHHHHHHHHTTT--SS--SPPPPTT--SS-TTT---S-HHHHHHHHHHHHHHHHHHHHHHHHHHHHHHTTSHHHHHHTTSHHHHHHHHHHHHHHHHHHHHHHHHHHHHHHHHHHHHHH--SS-GGGSHHHHHHHHS---HHHHHHHHHHHHHHSSS--HHHHHHHHHHHHHHHHH-TTGGGG---HHHHHHHHHHHHSS--SHHHHTTHHHHHHHHHHHHHHHHHHHHHHHHHHHHHHHHHHHHHHHHHHHHHHHHH-

Sequence (304 aa):
MSIPESQNAQLQSVEQRLVSLKKRQKHLMWFATTSLSLCILSIFTLYFQHDIAFGLFGLTSETKQLYFPAMMNLDLSYFSSDSDYIFSLFKWIGWLILKFFGSFFAAFILVSILKHFHFFKVRFKSLVLRFVAWLLCFILVWTGMSFVQYDLKDKKEKAYAELTQYDQNIQQSKIAQYLQNSNEDQYVKAYLLAQTALLHKPADLATAKPYLQMLVDAERQNPKFDQYGFRPEQLWTMQQQVYGKAITPVAQSVKDQVKNAELIEKMMQYVLWTIFSLSLVIALFLYLISSRLKTRIFRIEQSL

Radius of gyration: 30.54 Å; Cα contacts (8 Å, |Δi|>4): 264; chains: 1; bounding box: 64×52×96 Å